Protein AF-A0AAN6EXA3-F1 (afdb_monomer_lite)

Foldseek 3Di:
DKKKFKDKDKAKFKFKDFDDPQLVVLCVQQQVQLCVVQVKAFAKAKDWADPQRDPPRHVVVCVDPCLQLLVDQFHQDDFFFGKMKMKGAQQDADQLRHRHHADDDDRITMMIMTMFMKMKIKMWIQDPVRDIDIDIDIDGDGGQGTPNNQDDDCPDPVSVVSVVNRVLSSVLSQQRHHTFMAHSVVSDIDGSGHNPPPDQPLSHHDDPPDDNVVSVVVVSVVSRVVSVVSTCCVVPNDDPPDDPPPDDDTDMDDDDDDPDPDDDVVVVCVVVVVVVVVVVVVVVVVVVVCVVVVFDADPDPLLVVLQVPDPVCVVQQPDPVSNNSTPDHDPSSVPDDDDDDDDDDDDDDDDDDDD

Radius of gyration: 44.68 Å; chains: 1; bounding box: 58×80×120 Å

Structure (mmCIF, N/CA/C/O backbone):
data_AF-A0AAN6EXA3-F1
#
_entry.id   AF-A0AAN6EXA3-F1
#
loop_
_atom_site.group_PDB
_atom_site.id
_atom_site.type_symbol
_atom_site.label_atom_id
_atom_site.label_alt_id
_atom_site.label_comp_id
_atom_site.label_asym_id
_atom_site.label_entity_id
_atom_site.label_seq_id
_atom_site.pdbx_PDB_ins_code
_atom_site.Cartn_x
_atom_site.Cartn_y
_atom_site.Cartn_z
_atom_site.occupancy
_atom_site.B_iso_or_equiv
_atom_site.auth_seq_id
_atom_site.auth_comp_id
_atom_site.auth_asym_id
_atom_site.auth_atom_id
_atom_site.pdbx_PDB_model_num
ATOM 1 N N . MET A 1 1 ? -19.705 -1.896 26.568 1.00 66.62 1 MET A N 1
ATOM 2 C CA . MET A 1 1 ? -20.356 -3.009 25.852 1.00 66.62 1 MET A CA 1
ATOM 3 C C . MET A 1 1 ? -19.337 -3.561 24.878 1.00 66.62 1 MET A C 1
ATOM 5 O O . MET A 1 1 ? -18.807 -2.750 24.136 1.00 66.62 1 MET A O 1
ATOM 9 N N . ASN A 1 2 ? -19.029 -4.860 24.923 1.00 82.00 2 ASN A N 1
ATOM 10 C CA . ASN A 1 2 ? -18.219 -5.480 23.872 1.00 82.00 2 ASN A CA 1
ATOM 11 C C . ASN A 1 2 ? -19.166 -6.149 22.875 1.00 82.00 2 ASN A C 1
ATOM 13 O O . ASN A 1 2 ? -20.234 -6.644 23.256 1.00 82.00 2 ASN A O 1
ATOM 17 N N . LEU A 1 3 ? -18.791 -6.113 21.609 1.00 83.81 3 LEU A N 1
ATOM 18 C CA . LEU A 1 3 ? -19.623 -6.521 20.495 1.00 83.81 3 LEU A CA 1
ATOM 19 C C . LEU A 1 3 ? -18.746 -7.261 19.489 1.00 83.81 3 LEU A C 1
ATOM 21 O O . LEU A 1 3 ? -17.728 -6.723 19.067 1.00 83.81 3 LEU A O 1
ATOM 25 N N . THR A 1 4 ? -19.133 -8.484 19.142 1.00 87.44 4 THR A N 1
ATOM 26 C CA . THR A 1 4 ? -18.443 -9.290 18.130 1.00 87.44 4 THR A CA 1
ATOM 27 C C . THR A 1 4 ? -19.423 -9.765 17.067 1.00 87.44 4 THR A C 1
ATOM 29 O O . THR A 1 4 ? -20.565 -10.110 17.387 1.00 87.44 4 THR A O 1
ATOM 32 N N . TYR A 1 5 ? -18.999 -9.744 15.805 1.00 87.31 5 TYR A N 1
ATOM 33 C CA . TYR A 1 5 ? -19.791 -10.220 14.670 1.00 87.31 5 TYR A CA 1
ATOM 34 C C . TYR A 1 5 ? -18.899 -10.591 13.485 1.00 87.31 5 TYR A C 1
ATOM 36 O O . TYR A 1 5 ? -17.793 -10.069 13.342 1.00 87.31 5 TYR A O 1
ATOM 44 N N . ASP A 1 6 ? -19.421 -11.470 12.637 1.00 89.56 6 ASP A N 1
ATOM 45 C CA . ASP A 1 6 ? -18.803 -11.882 11.380 1.00 89.56 6 ASP A CA 1
ATOM 46 C C . ASP A 1 6 ? -19.570 -11.271 10.205 1.00 89.56 6 ASP A C 1
ATOM 48 O O . ASP A 1 6 ? -20.797 -11.131 10.257 1.00 89.56 6 ASP A O 1
ATOM 52 N N . LEU A 1 7 ? -18.847 -10.890 9.155 1.00 87.94 7 LEU A N 1
ATOM 53 C CA . LEU A 1 7 ? -19.415 -10.281 7.962 1.00 87.94 7 LEU A CA 1
ATOM 54 C C . LEU A 1 7 ? -18.667 -10.731 6.708 1.00 87.94 7 LEU A C 1
ATOM 56 O O . LEU A 1 7 ? -17.460 -10.519 6.576 1.00 87.94 7 LEU A O 1
ATOM 60 N N . ASP A 1 8 ? -19.429 -11.272 5.761 1.00 90.19 8 ASP A N 1
ATOM 61 C CA . ASP A 1 8 ? -18.939 -11.606 4.431 1.00 90.19 8 ASP A CA 1
ATOM 62 C C . ASP A 1 8 ? -19.263 -10.478 3.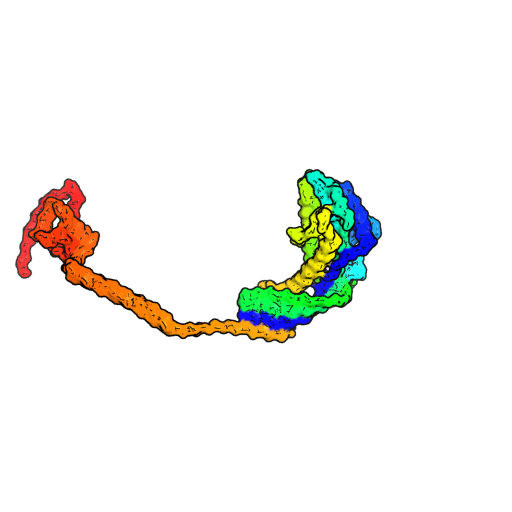449 1.00 90.19 8 ASP A C 1
ATOM 64 O O . ASP A 1 8 ? -20.409 -10.026 3.352 1.00 90.19 8 ASP A O 1
ATOM 68 N N . PHE A 1 9 ? -18.269 -10.020 2.689 1.00 87.75 9 PHE A N 1
ATOM 69 C CA . PHE A 1 9 ? -18.463 -8.967 1.690 1.00 87.75 9 PHE A CA 1
ATOM 70 C C . PHE A 1 9 ? -17.547 -9.139 0.477 1.00 87.75 9 PHE A C 1
ATOM 72 O O . PHE A 1 9 ? -16.571 -9.883 0.501 1.00 87.75 9 PHE A O 1
ATOM 79 N N . TYR A 1 10 ? -17.861 -8.436 -0.612 1.00 89.00 10 TYR A N 1
ATOM 80 C CA . TYR A 1 10 ? -17.002 -8.376 -1.796 1.00 89.00 10 TYR A CA 1
ATOM 81 C C . TYR A 1 10 ? -16.269 -7.045 -1.838 1.00 89.00 10 TYR A C 1
ATOM 83 O O . TYR A 1 10 ? -16.891 -5.991 -1.693 1.00 89.00 10 TYR A O 1
ATOM 91 N N . GLY A 1 11 ? -14.966 -7.089 -2.085 1.00 89.69 11 GLY A N 1
ATOM 92 C CA . GLY A 1 11 ? -14.120 -5.907 -2.112 1.00 89.69 11 GLY A CA 1
ATOM 93 C C . GLY A 1 11 ? -12.909 -6.074 -3.026 1.00 89.69 11 GLY A C 1
ATOM 94 O O . GLY A 1 11 ? -12.623 -7.178 -3.493 1.00 89.69 11 GLY A O 1
ATOM 95 N N . PRO A 1 12 ? -12.199 -4.978 -3.315 1.00 93.19 12 PRO A N 1
ATOM 96 C CA . PRO A 1 12 ? -10.932 -5.044 -4.025 1.00 93.19 12 PRO A CA 1
ATOM 97 C C . PRO A 1 12 ? -9.850 -5.702 -3.170 1.00 93.19 12 PRO A C 1
ATOM 99 O O . PRO A 1 12 ? -9.725 -5.405 -1.990 1.00 93.19 12 PRO A O 1
ATOM 102 N N . ALA A 1 13 ? -9.033 -6.541 -3.794 1.00 94.62 13 ALA A N 1
ATOM 103 C CA . ALA A 1 13 ? -7.810 -7.083 -3.220 1.00 94.62 13 ALA A CA 1
ATOM 104 C C . ALA A 1 13 ? -6.666 -6.899 -4.215 1.00 94.62 13 ALA A C 1
ATOM 106 O O . ALA A 1 13 ? -6.874 -6.893 -5.429 1.00 94.62 13 ALA A O 1
ATOM 107 N N . VAL A 1 14 ? -5.445 -6.779 -3.714 1.00 94.81 14 VAL A N 1
ATOM 108 C CA . VAL A 1 14 ? -4.247 -6.713 -4.552 1.00 94.81 14 VAL A CA 1
ATOM 109 C C . VAL A 1 14 ? -3.477 -8.005 -4.362 1.00 94.81 14 VAL A C 1
ATOM 111 O O . VAL A 1 14 ? -3.307 -8.437 -3.228 1.00 94.81 14 VAL A O 1
ATOM 114 N N . SER A 1 15 ? -3.006 -8.599 -5.459 1.00 95.19 15 SER A N 1
ATOM 115 C CA . SER A 1 15 ? -1.999 -9.659 -5.401 1.00 95.19 15 SER A CA 1
ATOM 116 C C . SER A 1 15 ? -0.683 -9.164 -5.980 1.00 95.19 15 SER A C 1
ATOM 118 O O . SER A 1 15 ? -0.660 -8.578 -7.064 1.00 95.19 15 SER A O 1
ATOM 120 N N . CYS A 1 16 ? 0.410 -9.405 -5.266 1.00 94.75 16 CYS A N 1
ATOM 121 C CA . CYS A 1 16 ? 1.748 -8.953 -5.603 1.00 94.75 16 CYS A CA 1
ATOM 122 C C . CYS A 1 16 ? 2.678 -10.148 -5.827 1.00 94.75 16 CYS A C 1
ATOM 124 O O . CYS A 1 16 ? 2.833 -11.015 -4.972 1.00 94.75 16 CYS A O 1
ATOM 126 N N . GLN A 1 17 ? 3.352 -10.178 -6.975 1.00 94.75 17 GLN A N 1
ATOM 127 C CA . GLN A 1 17 ? 4.259 -11.263 -7.355 1.00 94.75 17 GLN A CA 1
ATOM 128 C C . GLN A 1 17 ? 5.535 -10.717 -8.007 1.00 94.75 17 GLN A C 1
ATOM 130 O O . GLN A 1 17 ? 5.560 -9.563 -8.450 1.00 94.75 17 GLN A O 1
ATOM 135 N N . PRO A 1 18 ? 6.615 -11.518 -8.101 1.00 93.50 18 PRO A N 1
ATOM 136 C CA . PRO A 1 18 ? 7.756 -11.172 -8.936 1.00 93.50 18 PRO A CA 1
ATOM 137 C C . PRO A 1 18 ? 7.309 -10.860 -10.364 1.00 93.50 18 PRO A C 1
ATOM 139 O O . PRO A 1 18 ? 6.518 -11.587 -10.963 1.00 93.50 18 PRO A O 1
ATOM 142 N N . SER A 1 19 ? 7.817 -9.760 -10.903 1.00 94.44 19 SER A N 1
ATOM 143 C CA . SER A 1 19 ? 7.402 -9.275 -12.216 1.00 94.44 19 SER A CA 1
ATOM 144 C C . SER A 1 19 ? 7.849 -10.203 -13.336 1.00 94.44 19 SER A C 1
ATOM 146 O O . SER A 1 19 ? 8.832 -10.938 -13.209 1.00 94.44 19 SER A O 1
ATOM 148 N N . SER A 1 20 ? 7.167 -10.110 -14.479 1.00 94.19 20 SER A N 1
ATOM 149 C CA . SER A 1 20 ? 7.574 -10.839 -15.675 1.00 94.19 20 SER A CA 1
ATOM 150 C C . SER A 1 20 ? 9.013 -10.477 -16.071 1.00 94.19 20 SER A C 1
ATOM 152 O O . SER A 1 20 ? 9.454 -9.333 -15.925 1.00 94.19 20 SER A O 1
ATOM 154 N N . VAL A 1 21 ? 9.752 -11.449 -16.618 1.00 93.56 21 VAL A N 1
ATOM 155 C CA . VAL A 1 21 ? 11.133 -11.223 -17.084 1.00 93.56 21 VAL A CA 1
ATOM 156 C C . VAL A 1 21 ? 11.176 -10.087 -18.107 1.00 93.56 21 VAL A C 1
ATOM 158 O O . VAL A 1 21 ? 12.098 -9.277 -18.089 1.00 93.56 21 VAL A O 1
ATOM 161 N N . ARG A 1 22 ? 10.160 -9.998 -18.972 1.00 94.00 22 ARG A N 1
ATOM 162 C CA . ARG A 1 22 ? 10.051 -8.958 -19.995 1.00 94.00 22 ARG A CA 1
ATOM 163 C C . ARG A 1 22 ? 9.942 -7.567 -19.375 1.00 94.00 22 ARG A C 1
ATOM 165 O O . ARG A 1 22 ? 10.757 -6.709 -19.702 1.00 94.00 22 ARG A O 1
ATOM 172 N N . ASP A 1 23 ? 8.972 -7.356 -18.487 1.00 93.50 23 ASP A N 1
ATOM 173 C CA . ASP A 1 23 ? 8.734 -6.043 -17.875 1.00 93.50 23 ASP A CA 1
ATOM 174 C C . ASP A 1 23 ? 9.921 -5.622 -17.009 1.00 93.50 23 ASP A C 1
ATOM 176 O O . ASP A 1 23 ? 10.331 -4.463 -17.027 1.00 93.50 23 ASP A O 1
ATOM 180 N N . PHE A 1 24 ? 10.536 -6.584 -16.314 1.00 94.44 24 PHE A N 1
ATOM 181 C CA . PHE A 1 24 ? 11.729 -6.329 -15.520 1.00 94.44 24 PHE A CA 1
ATOM 182 C C . PHE A 1 24 ? 12.918 -5.868 -16.373 1.00 94.44 24 PHE A C 1
ATOM 184 O O . PHE A 1 24 ? 13.599 -4.918 -15.993 1.00 94.44 24 PHE A O 1
ATOM 191 N N . GLN A 1 25 ? 13.175 -6.494 -17.529 1.00 93.88 25 GLN A N 1
ATOM 192 C CA . GLN A 1 25 ? 14.266 -6.053 -18.410 1.00 93.88 25 GLN A CA 1
ATOM 193 C C . GLN A 1 25 ? 14.000 -4.668 -19.010 1.00 93.88 25 GLN A C 1
ATOM 195 O O . GLN A 1 25 ? 14.923 -3.857 -19.069 1.00 93.88 25 GLN A O 1
ATOM 200 N N . LEU A 1 26 ? 12.751 -4.378 -19.395 1.00 94.38 26 LEU A N 1
ATOM 201 C CA . LEU A 1 26 ? 12.353 -3.056 -19.889 1.00 94.38 26 LEU A CA 1
ATOM 202 C C . LEU A 1 26 ? 12.579 -1.972 -18.825 1.00 94.38 26 LEU A C 1
ATOM 204 O O . LEU A 1 26 ? 13.257 -0.981 -19.095 1.00 94.38 26 LEU A O 1
ATOM 208 N N . ALA A 1 27 ? 12.088 -2.193 -17.600 1.00 94.12 27 ALA A N 1
ATOM 209 C CA . ALA A 1 27 ? 12.310 -1.282 -16.478 1.00 94.12 27 ALA A CA 1
ATOM 210 C C . ALA A 1 27 ? 13.803 -1.091 -16.197 1.00 94.12 27 ALA A C 1
ATOM 212 O O . ALA A 1 27 ? 14.274 0.034 -16.075 1.00 94.12 27 ALA A O 1
ATOM 213 N N . LYS A 1 28 ? 14.564 -2.188 -16.131 1.00 92.31 28 LYS A N 1
ATOM 214 C CA . LYS A 1 28 ? 15.996 -2.159 -15.824 1.00 92.31 28 LYS A CA 1
ATOM 215 C C . LYS A 1 28 ? 16.791 -1.345 -16.847 1.00 92.31 28 LYS A C 1
ATOM 217 O O . LYS A 1 28 ? 17.675 -0.587 -16.450 1.00 92.31 28 LYS A O 1
ATOM 222 N N . GLN A 1 29 ? 16.494 -1.495 -18.139 1.00 93.25 29 GLN A N 1
ATOM 223 C CA . GLN A 1 29 ? 17.147 -0.720 -19.193 1.00 93.25 29 GLN A CA 1
ATOM 224 C C . GLN A 1 29 ? 16.809 0.771 -19.073 1.00 93.25 29 GLN A C 1
ATOM 226 O O . GLN A 1 29 ? 17.713 1.601 -18.993 1.00 93.25 29 GLN A O 1
ATOM 231 N N . ALA A 1 30 ? 15.522 1.108 -19.004 1.00 93.94 30 ALA A N 1
ATOM 232 C CA . ALA A 1 30 ? 15.077 2.495 -18.947 1.00 93.94 30 ALA A CA 1
ATOM 233 C C . ALA A 1 30 ? 15.523 3.207 -17.655 1.00 93.94 30 ALA A C 1
ATOM 235 O O . ALA A 1 30 ? 15.950 4.357 -17.703 1.00 93.94 30 ALA A O 1
ATOM 236 N N . ILE A 1 31 ? 15.533 2.523 -16.506 1.00 91.25 31 ILE A N 1
ATOM 237 C CA . ILE A 1 31 ? 16.078 3.071 -15.254 1.00 91.25 31 ILE A CA 1
ATOM 238 C C . ILE A 1 31 ? 17.585 3.327 -15.374 1.00 91.25 31 ILE A C 1
ATOM 240 O O . ILE A 1 31 ? 18.061 4.357 -14.904 1.00 91.25 31 ILE A O 1
ATOM 244 N N . ALA A 1 32 ? 18.349 2.446 -16.027 1.00 89.44 32 ALA A N 1
ATOM 245 C CA . ALA A 1 32 ? 19.780 2.675 -16.233 1.00 89.44 32 ALA A CA 1
ATOM 246 C C . ALA A 1 32 ? 20.056 3.906 -17.117 1.00 89.44 32 ALA A C 1
ATOM 248 O O . ALA A 1 32 ? 20.999 4.652 -16.850 1.00 89.44 32 ALA A O 1
ATOM 249 N N . GLU A 1 33 ? 19.231 4.143 -18.140 1.00 92.19 33 GLU A N 1
ATOM 250 C CA . GLU A 1 33 ? 19.283 5.367 -18.948 1.00 92.19 33 GLU A CA 1
ATOM 251 C C . GLU A 1 33 ? 18.928 6.605 -18.109 1.00 92.19 33 GLU A C 1
ATOM 253 O O . GLU A 1 33 ? 19.648 7.600 -18.147 1.00 92.19 33 GLU A O 1
ATOM 258 N N . PHE A 1 34 ? 17.871 6.525 -17.297 1.00 89.81 34 PHE A N 1
ATOM 259 C CA . PHE A 1 34 ? 17.456 7.587 -16.376 1.00 89.81 34 PHE A CA 1
ATOM 260 C C . PHE A 1 34 ? 18.554 7.976 -15.372 1.00 89.81 34 PHE A C 1
ATOM 262 O O . PHE A 1 34 ? 18.849 9.161 -15.202 1.00 89.81 34 PHE A O 1
ATOM 269 N N . GLU A 1 35 ? 19.209 6.993 -14.749 1.00 86.75 35 GLU A N 1
ATOM 270 C CA . GLU A 1 35 ? 20.338 7.217 -13.836 1.00 86.75 35 GLU A CA 1
ATOM 271 C C . GLU A 1 35 ? 21.527 7.911 -14.518 1.00 86.75 35 GLU A C 1
ATOM 273 O O . GLU A 1 35 ? 22.252 8.674 -13.877 1.00 86.75 35 GLU A O 1
ATOM 278 N N . ASN A 1 36 ? 21.745 7.646 -15.810 1.00 87.31 36 ASN A N 1
ATOM 279 C CA . ASN A 1 36 ? 22.811 8.277 -16.587 1.00 87.31 36 ASN A CA 1
ATOM 280 C C . ASN A 1 36 ? 22.471 9.730 -16.959 1.00 87.31 36 ASN A C 1
ATOM 282 O O . ASN A 1 36 ? 23.349 10.585 -16.959 1.00 87.31 36 ASN A O 1
ATOM 286 N N . MET A 1 37 ? 21.198 10.023 -17.245 1.00 88.06 37 MET A N 1
ATOM 287 C CA . MET A 1 37 ? 20.744 11.378 -17.584 1.00 88.06 37 MET A CA 1
ATOM 288 C C . MET A 1 37 ? 20.701 12.321 -16.377 1.00 88.06 37 MET A C 1
ATOM 290 O O . MET A 1 37 ? 21.001 13.502 -16.516 1.00 88.06 37 MET A O 1
ATOM 294 N N . THR A 1 38 ? 20.316 11.814 -15.203 1.00 82.62 38 THR A N 1
ATOM 295 C CA . THR A 1 38 ? 20.069 12.641 -14.005 1.00 82.62 38 THR A CA 1
ATOM 296 C C . THR A 1 38 ? 21.245 12.719 -13.033 1.00 82.62 38 THR A C 1
ATOM 298 O O . THR A 1 38 ? 21.137 13.389 -12.007 1.00 82.62 38 THR A O 1
ATOM 301 N N . ASP A 1 39 ? 22.350 12.022 -13.325 1.00 77.44 39 ASP A N 1
ATOM 302 C CA . ASP A 1 39 ? 23.475 11.815 -12.398 1.00 77.44 39 ASP A CA 1
ATOM 303 C C . ASP A 1 39 ? 23.008 11.387 -10.986 1.00 77.44 39 ASP A C 1
ATOM 305 O O . ASP A 1 39 ? 23.522 11.801 -9.943 1.00 77.44 39 ASP A O 1
ATOM 309 N N . GLY A 1 40 ? 21.959 10.560 -10.968 1.00 79.12 40 GLY A N 1
ATOM 310 C CA . GLY A 1 40 ? 21.325 10.017 -9.775 1.00 79.12 40 GLY A CA 1
ATOM 311 C C . GLY A 1 40 ? 21.367 8.493 -9.756 1.00 79.12 40 GLY A C 1
ATOM 312 O O . GLY A 1 40 ? 21.685 7.832 -10.750 1.00 79.12 40 GLY A O 1
ATOM 313 N N . ARG A 1 41 ? 21.061 7.907 -8.601 1.00 81.69 41 ARG A N 1
ATOM 314 C CA . ARG A 1 41 ? 20.915 6.454 -8.429 1.00 81.69 41 ARG A CA 1
ATOM 315 C C . ARG A 1 41 ? 19.529 6.134 -7.918 1.00 81.69 41 ARG A C 1
ATOM 317 O O . ARG A 1 41 ? 19.085 6.761 -6.967 1.00 81.69 41 ARG A O 1
ATOM 324 N N . VAL A 1 42 ? 18.852 5.171 -8.527 1.00 83.44 42 VAL A N 1
ATOM 325 C CA . VAL A 1 42 ? 17.527 4.713 -8.111 1.00 83.44 42 VAL A CA 1
ATOM 326 C C . VAL A 1 42 ? 17.702 3.570 -7.127 1.00 83.44 42 VAL A C 1
ATOM 328 O O . VAL A 1 42 ? 18.311 2.560 -7.463 1.00 83.44 42 VAL A O 1
ATOM 331 N N . PHE A 1 43 ? 17.143 3.724 -5.930 1.00 82.19 43 PHE A N 1
ATOM 332 C CA . PHE A 1 43 ? 17.026 2.668 -4.920 1.00 82.19 43 PHE A CA 1
ATOM 333 C C . PHE A 1 43 ? 15.677 1.972 -4.979 1.00 82.19 43 PHE A C 1
ATOM 335 O O . PHE A 1 43 ? 15.568 0.752 -4.883 1.00 82.19 43 PHE A O 1
ATOM 342 N N . TYR A 1 44 ? 14.652 2.791 -5.143 1.00 85.75 44 TYR A N 1
ATOM 343 C CA . TYR A 1 44 ? 13.266 2.392 -5.173 1.00 85.75 44 TYR A CA 1
ATOM 344 C C . TYR A 1 44 ? 12.577 3.206 -6.250 1.00 85.75 44 TYR A C 1
ATOM 346 O O . TYR A 1 44 ? 12.823 4.409 -6.362 1.00 85.75 44 TYR A O 1
ATOM 354 N N . TYR A 1 45 ? 11.702 2.569 -7.012 1.00 88.06 45 TYR A N 1
ATOM 355 C CA . TYR A 1 45 ? 10.789 3.283 -7.887 1.00 88.06 45 TYR A CA 1
ATOM 356 C C . TYR A 1 45 ? 9.472 2.522 -7.945 1.00 88.06 45 TYR A C 1
ATOM 358 O O . TYR A 1 45 ? 9.426 1.414 -8.473 1.00 88.06 45 TYR A O 1
ATOM 366 N N . GLY A 1 46 ? 8.410 3.104 -7.397 1.00 89.75 46 GLY A N 1
ATOM 367 C CA . GLY A 1 46 ? 7.043 2.635 -7.601 1.00 89.75 46 GLY A CA 1
ATOM 368 C C . GLY A 1 46 ? 6.362 3.444 -8.702 1.00 89.75 46 GLY A C 1
ATOM 369 O O . GLY A 1 46 ? 6.486 4.667 -8.706 1.00 89.75 46 GLY A O 1
ATOM 370 N N . TRP A 1 47 ? 5.653 2.802 -9.630 1.00 90.56 47 TRP A N 1
ATOM 371 C CA . TRP A 1 47 ? 4.854 3.490 -10.652 1.00 90.56 47 TRP A CA 1
ATOM 372 C C . TRP A 1 47 ? 3.673 2.644 -11.121 1.00 90.56 47 TRP A C 1
ATOM 374 O O . TRP A 1 47 ? 3.672 1.420 -11.025 1.00 90.56 47 TRP A O 1
ATOM 384 N N . VAL A 1 48 ? 2.672 3.311 -11.681 1.00 90.88 48 VAL A N 1
ATOM 385 C CA . VAL A 1 48 ? 1.586 2.683 -12.442 1.00 90.88 48 VAL A CA 1
ATOM 386 C C . VAL A 1 48 ? 1.881 2.758 -13.943 1.00 90.88 48 VAL A C 1
ATOM 388 O O . VAL A 1 48 ? 2.550 3.699 -14.376 1.00 90.88 48 VAL A O 1
ATOM 391 N N . PRO A 1 49 ? 1.391 1.821 -14.770 1.00 90.38 49 PRO A N 1
ATOM 392 C CA . PRO A 1 49 ? 1.487 1.932 -16.223 1.00 90.38 49 PRO A CA 1
ATOM 393 C C . PRO A 1 49 ? 0.857 3.240 -16.727 1.00 90.38 49 PRO A C 1
ATOM 395 O O . PRO A 1 49 ? -0.306 3.529 -16.452 1.00 90.38 49 PRO A O 1
ATOM 398 N N . GLN A 1 50 ? 1.640 4.024 -17.468 1.00 88.06 50 GLN A N 1
ATOM 399 C CA . GLN A 1 50 ? 1.247 5.300 -18.079 1.00 88.06 50 GLN A CA 1
ATOM 400 C C . GLN A 1 50 ? 1.575 5.288 -19.579 1.00 88.06 50 GLN A C 1
ATOM 402 O O . GLN A 1 50 ? 2.362 4.440 -20.016 1.00 88.06 50 GLN A O 1
ATOM 407 N N . PRO A 1 51 ? 1.049 6.234 -20.379 1.00 86.38 51 PRO A N 1
ATOM 408 C CA . PRO A 1 51 ? 1.491 6.409 -21.759 1.00 86.38 51 PRO A CA 1
ATOM 409 C C . PRO A 1 51 ? 3.024 6.500 -21.857 1.00 86.38 51 PRO A C 1
ATOM 411 O O . PRO A 1 51 ? 3.662 7.264 -21.137 1.00 86.38 51 PRO A O 1
ATOM 414 N N . GLY A 1 52 ? 3.623 5.688 -22.731 1.00 86.88 52 GLY A N 1
ATOM 415 C CA . GLY A 1 52 ? 5.082 5.541 -22.852 1.00 86.88 52 GLY A CA 1
ATOM 416 C C . GLY A 1 52 ? 5.673 4.345 -22.093 1.00 86.88 52 GLY A C 1
ATOM 417 O O . GLY A 1 52 ? 6.809 3.959 -22.362 1.00 86.88 52 GLY A O 1
ATOM 418 N N . TRP A 1 53 ? 4.902 3.702 -21.209 1.00 90.44 53 TRP A N 1
ATOM 419 C CA . TRP A 1 53 ? 5.253 2.404 -20.634 1.00 90.44 53 TRP A CA 1
ATOM 420 C C . TRP A 1 53 ? 5.010 1.269 -21.644 1.00 90.44 53 TRP A C 1
ATOM 422 O O . TRP A 1 53 ? 3.922 1.156 -22.212 1.00 90.44 53 TRP A O 1
ATOM 432 N N . GLY A 1 54 ? 6.005 0.397 -21.848 1.00 88.88 54 GLY A N 1
ATOM 433 C CA . GLY A 1 54 ? 5.910 -0.763 -22.741 1.00 88.88 54 GLY A CA 1
ATOM 434 C C . GLY A 1 54 ? 7.153 -0.968 -23.619 1.00 88.88 54 GLY A C 1
ATOM 435 O O . GLY A 1 54 ? 8.249 -0.534 -23.261 1.00 88.88 54 GLY A O 1
ATOM 436 N N . PRO A 1 55 ? 7.023 -1.658 -24.770 1.00 89.94 55 PRO A N 1
ATOM 437 C CA . PRO A 1 55 ? 8.130 -1.850 -25.705 1.00 89.94 55 PRO A CA 1
ATOM 438 C C . PRO A 1 55 ? 8.659 -0.502 -26.213 1.00 89.94 55 PRO A C 1
ATOM 440 O O . PRO A 1 55 ? 7.916 0.256 -26.827 1.00 89.94 55 PRO A O 1
ATOM 443 N N . GLY A 1 56 ? 9.940 -0.218 -25.967 1.00 88.31 56 GLY A N 1
ATOM 444 C CA . GLY A 1 56 ? 10.561 1.063 -26.323 1.00 88.31 56 GLY A CA 1
ATOM 445 C C . GLY A 1 56 ? 10.545 2.120 -25.215 1.00 88.31 56 GLY A C 1
ATOM 446 O O . GLY A 1 56 ? 10.944 3.252 -25.478 1.00 88.31 56 GLY A O 1
ATOM 447 N N . VAL A 1 57 ? 10.125 1.766 -23.992 1.00 92.56 57 VAL A N 1
ATOM 448 C CA . VAL A 1 57 ? 10.325 2.622 -22.812 1.00 92.56 57 VAL A CA 1
ATOM 449 C C . VAL A 1 57 ? 11.809 2.978 -22.667 1.00 92.56 57 VAL A C 1
ATOM 451 O O . VAL A 1 57 ? 12.682 2.127 -22.839 1.00 92.56 57 VAL A O 1
ATOM 454 N N . ASN A 1 58 ? 12.088 4.244 -22.367 1.00 93.25 58 ASN A N 1
ATOM 455 C CA . ASN A 1 58 ? 13.433 4.795 -22.223 1.00 93.25 58 ASN A CA 1
ATOM 456 C C . ASN A 1 58 ? 13.541 5.588 -20.911 1.00 93.25 58 ASN A C 1
ATOM 458 O O . ASN A 1 58 ? 12.553 5.758 -20.191 1.00 93.25 58 ASN A O 1
ATOM 462 N N . GLY A 1 59 ? 14.725 6.116 -20.606 1.00 89.19 59 GLY A N 1
ATOM 463 C CA . GLY A 1 59 ? 14.928 6.866 -19.364 1.00 89.19 59 GLY A CA 1
ATOM 464 C C . GLY A 1 59 ? 14.045 8.110 -19.185 1.00 89.19 59 GLY A C 1
ATOM 465 O O . GLY A 1 59 ? 13.788 8.502 -18.048 1.00 89.19 59 GLY A O 1
ATOM 466 N N . SER A 1 60 ? 13.544 8.723 -20.266 1.00 90.25 60 SER A N 1
ATOM 467 C CA . SER A 1 60 ? 12.721 9.942 -20.168 1.00 90.25 60 SER A CA 1
ATOM 468 C C . SER A 1 60 ? 11.350 9.683 -19.539 1.00 90.25 60 SER A C 1
ATOM 470 O O . SER A 1 60 ? 10.781 10.581 -18.924 1.00 90.25 60 SER A O 1
ATOM 472 N N . PHE A 1 61 ? 10.861 8.436 -19.603 1.00 90.62 61 PHE A N 1
ATOM 473 C CA . PHE A 1 61 ? 9.671 8.005 -18.872 1.00 90.62 61 PHE A CA 1
ATOM 474 C C . PHE A 1 61 ? 9.822 8.314 -17.376 1.00 90.62 61 PHE A C 1
ATOM 476 O O . PHE A 1 61 ? 9.018 9.046 -16.805 1.00 90.62 61 PHE A O 1
ATOM 483 N N . PHE A 1 62 ? 10.914 7.854 -16.760 1.00 87.88 62 PHE A N 1
ATOM 484 C CA . PHE A 1 62 ? 11.177 8.024 -15.327 1.00 87.88 62 PHE A CA 1
ATOM 485 C C . PHE A 1 62 ? 11.613 9.440 -14.925 1.00 87.88 62 PHE A C 1
ATOM 487 O O . PHE A 1 62 ? 11.585 9.763 -13.734 1.00 87.88 62 PHE A O 1
ATOM 494 N N . ASP A 1 63 ? 11.996 10.274 -15.895 1.00 83.94 63 ASP A N 1
ATOM 495 C CA . ASP A 1 63 ? 12.315 11.689 -15.679 1.00 83.94 63 ASP A CA 1
ATOM 496 C C . ASP A 1 63 ? 11.072 12.593 -15.660 1.00 83.94 63 ASP A C 1
ATOM 498 O O . ASP A 1 63 ? 11.123 13.716 -15.153 1.00 83.94 63 ASP A O 1
ATOM 502 N N . SER A 1 64 ? 9.928 12.102 -16.150 1.00 78.06 64 SER A N 1
ATOM 503 C CA . SER A 1 64 ? 8.682 12.869 -16.131 1.00 78.06 64 SER A CA 1
ATOM 504 C C . SER A 1 64 ? 8.330 13.336 -14.714 1.00 78.06 64 SER A C 1
ATOM 506 O O . SER A 1 64 ? 8.354 12.576 -13.742 1.00 78.06 64 SER A O 1
ATOM 508 N N . THR A 1 65 ? 8.000 14.623 -14.585 1.00 63.91 65 THR A N 1
ATOM 509 C CA . THR A 1 65 ? 7.712 15.237 -13.280 1.00 63.91 65 THR A CA 1
ATOM 510 C C . THR A 1 65 ? 6.519 14.567 -12.598 1.00 63.91 65 THR A C 1
ATOM 512 O O . THR A 1 65 ? 6.548 14.369 -11.388 1.00 63.91 65 THR A O 1
ATOM 515 N N . ASP A 1 66 ? 5.522 14.121 -13.362 1.00 66.44 66 ASP A N 1
ATOM 516 C CA . ASP A 1 66 ? 4.348 13.451 -12.806 1.00 66.44 66 ASP A CA 1
ATOM 517 C C . ASP A 1 66 ? 4.658 12.088 -12.184 1.00 66.44 66 ASP A C 1
ATOM 519 O O . ASP A 1 66 ? 4.111 11.765 -11.130 1.00 66.44 66 ASP A O 1
ATOM 523 N N . LEU A 1 67 ? 5.567 11.304 -12.776 1.00 68.25 67 LEU A N 1
ATOM 524 C CA . LEU A 1 67 ? 6.022 10.048 -12.172 1.00 68.25 67 LEU A CA 1
ATOM 525 C C . LEU A 1 67 ? 6.996 10.299 -11.017 1.00 68.25 67 LEU A C 1
ATOM 527 O O . LEU A 1 67 ? 6.922 9.616 -9.996 1.00 68.25 67 LEU A O 1
ATOM 531 N N . ARG A 1 68 ? 7.851 11.327 -11.118 1.00 67.00 68 ARG A N 1
ATOM 532 C CA . ARG A 1 68 ? 8.774 11.709 -10.035 1.00 67.00 68 ARG A CA 1
ATOM 533 C C . ARG A 1 68 ? 8.077 12.274 -8.797 1.00 67.00 68 ARG A C 1
ATOM 535 O O . ARG A 1 68 ? 8.645 12.161 -7.713 1.00 67.00 68 ARG A O 1
ATOM 542 N N . ILE A 1 69 ? 6.906 12.893 -8.951 1.00 62.25 69 ILE A N 1
ATOM 543 C CA . ILE A 1 69 ? 6.068 13.413 -7.852 1.00 62.25 69 ILE A CA 1
ATOM 544 C C . ILE A 1 69 ? 4.973 12.396 -7.460 1.00 62.2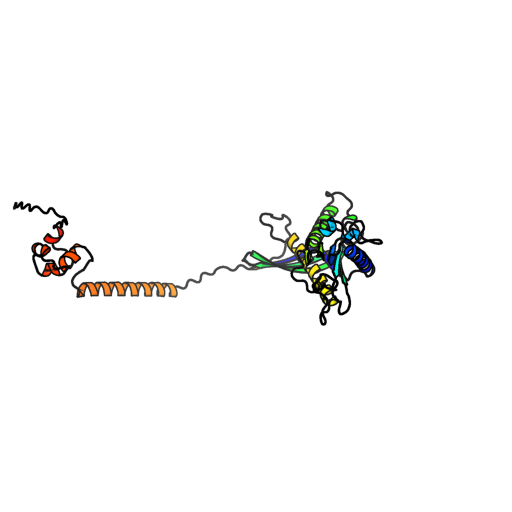5 69 ILE A C 1
ATOM 546 O O . ILE A 1 69 ? 4.265 12.583 -6.474 1.00 62.25 69 ILE A O 1
ATOM 550 N N . GLY A 1 70 ? 4.839 11.284 -8.194 1.00 63.56 70 GLY A N 1
ATOM 551 C CA . GLY A 1 70 ? 3.805 10.282 -7.934 1.00 63.56 70 GLY A CA 1
ATOM 552 C C . GLY A 1 70 ? 2.386 10.839 -8.091 1.00 63.56 70 GLY A C 1
ATOM 553 O O . GLY A 1 70 ? 1.488 10.434 -7.352 1.00 63.56 70 GLY A O 1
ATOM 554 N N . ASN A 1 71 ? 2.191 11.789 -9.015 1.00 71.19 71 ASN A N 1
ATOM 555 C CA . ASN A 1 71 ? 0.886 12.382 -9.326 1.00 71.19 71 ASN A CA 1
ATOM 556 C C . ASN A 1 71 ? -0.039 11.361 -10.000 1.00 71.19 71 ASN A C 1
ATOM 558 O O . ASN A 1 71 ? -1.233 11.331 -9.716 1.00 71.19 71 ASN A O 1
ATOM 562 N N . PHE A 1 72 ? 0.508 10.497 -10.863 1.00 79.19 72 PHE A N 1
ATOM 563 C CA . PHE A 1 72 ? -0.253 9.412 -11.477 1.00 79.19 72 PHE A CA 1
ATOM 564 C C . PHE A 1 72 ? -0.189 8.149 -10.622 1.00 79.19 72 PHE A C 1
ATOM 566 O O . PHE A 1 72 ? 0.887 7.617 -10.351 1.00 79.19 72 PHE A O 1
ATOM 573 N N . ARG A 1 73 ? -1.363 7.671 -10.206 1.00 85.19 73 ARG A N 1
ATOM 574 C CA . ARG A 1 73 ? -1.537 6.519 -9.299 1.00 85.19 73 ARG A CA 1
ATOM 575 C C . ARG A 1 73 ? -2.592 5.530 -9.783 1.00 85.19 73 ARG A C 1
ATOM 577 O O . ARG A 1 73 ? -2.873 4.544 -9.111 1.00 85.19 73 ARG A O 1
ATOM 584 N N . ILE A 1 74 ? -3.149 5.800 -10.957 1.00 86.06 74 ILE A N 1
ATOM 585 C CA . ILE A 1 74 ? -4.139 4.974 -11.633 1.00 86.06 74 ILE A CA 1
ATOM 586 C C . ILE A 1 74 ? -3.502 4.434 -12.909 1.00 86.06 74 ILE A C 1
ATOM 588 O O . ILE A 1 74 ? -2.821 5.161 -13.632 1.00 86.06 74 ILE A O 1
ATOM 592 N N . ASP A 1 75 ? -3.728 3.156 -13.183 1.00 88.94 75 ASP A N 1
ATOM 593 C CA . ASP A 1 75 ? -3.312 2.513 -14.423 1.00 88.94 75 ASP A CA 1
ATOM 594 C C . ASP A 1 75 ? -4.219 2.944 -15.588 1.00 88.94 75 ASP A C 1
ATOM 596 O O . ASP A 1 75 ? -5.402 2.591 -15.638 1.00 88.94 75 ASP A O 1
ATOM 600 N N . PHE A 1 76 ? -3.646 3.702 -16.526 1.00 81.94 76 PHE A N 1
ATOM 601 C CA . PHE A 1 76 ? -4.326 4.188 -17.733 1.00 81.94 76 PHE A CA 1
ATOM 602 C C . PHE A 1 76 ? -3.935 3.415 -18.999 1.00 81.94 76 PHE A C 1
ATOM 604 O O . PHE A 1 76 ? -4.348 3.799 -20.093 1.00 81.94 76 PHE A O 1
ATOM 611 N N . GLN A 1 77 ? -3.132 2.354 -18.888 1.00 86.19 77 GLN A N 1
ATOM 612 C CA . GLN A 1 77 ? -2.512 1.712 -20.050 1.00 86.19 77 GLN A CA 1
ATOM 613 C C . GLN A 1 77 ? -2.883 0.233 -20.178 1.00 86.19 77 GLN A C 1
ATOM 615 O O . GLN A 1 77 ? -3.130 -0.235 -21.294 1.00 86.19 77 GLN A O 1
ATOM 620 N N . SER A 1 78 ? -2.903 -0.514 -19.072 1.00 87.75 78 SER A N 1
ATOM 621 C CA . SER A 1 78 ? -3.185 -1.952 -19.105 1.00 87.75 78 SER A CA 1
ATOM 622 C C . SER A 1 78 ? -4.587 -2.209 -19.652 1.00 87.75 78 SER A C 1
ATOM 624 O O . SER A 1 78 ? -5.490 -1.407 -19.460 1.00 87.75 78 SER A O 1
ATOM 626 N N . GLN A 1 79 ? -4.777 -3.311 -20.373 1.00 85.06 79 GLN A N 1
ATOM 627 C CA . GLN A 1 79 ? -6.094 -3.724 -20.895 1.00 85.06 79 GLN A CA 1
ATOM 628 C C . GLN A 1 79 ? -6.713 -4.854 -20.060 1.00 85.06 79 GLN A C 1
ATOM 630 O O . GLN A 1 79 ? -7.823 -5.303 -20.325 1.00 85.06 79 GLN A O 1
ATOM 635 N N . ASP A 1 80 ? -5.963 -5.337 -19.074 1.00 87.75 80 ASP A N 1
ATOM 636 C CA . ASP A 1 80 ? -6.349 -6.383 -18.144 1.00 87.75 80 ASP A CA 1
ATOM 637 C C . ASP A 1 80 ? -6.436 -5.797 -16.726 1.00 87.75 80 ASP A C 1
ATOM 639 O O . ASP A 1 80 ? -7.050 -4.746 -16.529 1.00 87.75 80 ASP A O 1
ATOM 643 N N . ALA A 1 81 ? -5.857 -6.469 -15.730 1.00 89.81 81 ALA A N 1
ATOM 644 C CA . ALA A 1 81 ? -5.823 -5.985 -14.360 1.00 89.81 81 ALA A CA 1
ATOM 645 C C . ALA A 1 81 ? -5.140 -4.611 -14.260 1.00 89.81 81 ALA A C 1
ATOM 647 O O . ALA A 1 81 ? -4.084 -4.407 -14.858 1.00 89.81 81 ALA A O 1
ATOM 648 N N . ALA A 1 82 ? -5.679 -3.709 -13.437 1.00 91.75 82 ALA A N 1
ATOM 649 C CA . ALA A 1 82 ? -4.941 -2.515 -13.023 1.00 91.75 82 ALA A CA 1
ATOM 650 C C . ALA A 1 82 ? -3.674 -2.918 -12.255 1.00 91.75 82 ALA A C 1
ATOM 652 O O . ALA A 1 82 ? -3.746 -3.762 -11.356 1.00 91.75 82 ALA A O 1
ATOM 653 N N . ARG A 1 83 ? -2.523 -2.330 -12.599 1.00 92.62 83 ARG A N 1
ATOM 654 C CA . ARG A 1 83 ? -1.217 -2.722 -12.050 1.00 92.62 83 ARG A CA 1
ATOM 655 C C . ARG A 1 83 ? -0.470 -1.573 -11.395 1.00 92.62 83 ARG A C 1
ATOM 657 O O . ARG A 1 83 ? -0.553 -0.429 -11.825 1.00 92.62 83 ARG A O 1
ATOM 664 N N . VAL A 1 84 ? 0.355 -1.924 -10.415 1.00 92.31 84 VAL A N 1
ATOM 665 C CA . VAL A 1 84 ? 1.457 -1.105 -9.901 1.00 92.31 84 VAL A CA 1
ATOM 666 C C . VAL A 1 84 ? 2.736 -1.930 -9.982 1.00 92.31 84 VAL A C 1
ATOM 668 O O . VAL A 1 84 ? 2.760 -3.106 -9.614 1.00 92.31 84 VAL A O 1
ATOM 671 N N . PHE A 1 85 ? 3.806 -1.308 -10.452 1.00 92.94 85 PHE A N 1
ATOM 672 C CA . PHE A 1 85 ? 5.144 -1.869 -10.458 1.00 92.94 85 PHE A CA 1
ATOM 673 C C . PHE A 1 85 ? 5.985 -1.236 -9.362 1.00 92.94 85 PHE A C 1
ATOM 675 O O . PHE A 1 85 ? 5.895 -0.037 -9.105 1.00 92.94 85 PHE A O 1
ATOM 682 N N . VAL A 1 86 ? 6.836 -2.048 -8.746 1.00 90.94 86 VAL A N 1
ATOM 683 C CA . VAL A 1 86 ? 7.812 -1.603 -7.756 1.00 90.94 86 VAL A CA 1
ATOM 684 C C . VAL A 1 86 ? 9.169 -2.171 -8.127 1.00 90.94 86 VAL A C 1
ATOM 686 O O . VAL A 1 86 ? 9.381 -3.379 -8.049 1.00 90.94 86 VAL A O 1
ATOM 689 N N . TYR A 1 87 ? 10.095 -1.304 -8.517 1.00 90.12 87 TYR A N 1
ATOM 690 C CA . TYR A 1 87 ? 11.485 -1.645 -8.787 1.00 90.12 87 TYR A CA 1
ATOM 691 C C . TYR A 1 87 ? 12.347 -1.395 -7.552 1.00 90.12 87 TYR A C 1
ATOM 693 O O . TYR A 1 87 ? 12.309 -0.321 -6.951 1.00 90.12 87 TYR A O 1
ATOM 701 N N . LEU A 1 88 ? 13.147 -2.396 -7.198 1.00 86.94 88 LEU A N 1
ATOM 702 C CA . LEU A 1 88 ? 14.051 -2.405 -6.057 1.00 86.94 88 LEU A CA 1
ATOM 703 C C . LEU A 1 88 ? 15.472 -2.597 -6.568 1.00 86.94 88 LEU A C 1
ATOM 705 O O . LEU A 1 88 ? 15.804 -3.644 -7.128 1.00 86.94 88 LEU A O 1
ATOM 709 N N . ASN A 1 89 ? 16.322 -1.601 -6.356 1.00 83.19 89 ASN A N 1
ATOM 710 C CA . ASN A 1 89 ? 17.739 -1.707 -6.655 1.00 83.19 89 ASN A CA 1
ATOM 711 C C . ASN A 1 89 ? 18.511 -2.051 -5.381 1.00 83.19 89 ASN A C 1
ATOM 713 O O . ASN A 1 89 ? 18.593 -1.252 -4.449 1.00 83.19 89 ASN A O 1
ATOM 717 N N . THR A 1 90 ? 19.103 -3.241 -5.343 1.00 75.19 90 THR A N 1
ATOM 718 C CA . THR A 1 90 ? 19.757 -3.772 -4.141 1.00 75.19 90 THR A CA 1
ATOM 719 C C . THR A 1 90 ? 21.272 -3.572 -4.161 1.00 75.19 90 THR A C 1
ATOM 721 O O . THR A 1 90 ? 21.970 -4.096 -3.291 1.00 75.19 90 THR A O 1
ATOM 724 N N . THR A 1 91 ? 21.824 -2.852 -5.147 1.00 72.56 91 THR A N 1
ATOM 725 C CA . THR A 1 91 ? 23.279 -2.644 -5.247 1.00 72.56 91 THR A CA 1
ATOM 726 C C . THR A 1 91 ? 23.846 -1.744 -4.157 1.00 72.56 91 THR A C 1
ATOM 728 O O . THR A 1 91 ? 25.029 -1.861 -3.859 1.00 72.56 91 THR A O 1
ATOM 731 N N . GLY A 1 92 ? 23.040 -0.879 -3.532 1.00 67.56 92 GLY A N 1
ATOM 732 C CA . GLY A 1 92 ? 23.564 0.116 -2.594 1.00 67.56 92 GLY A CA 1
ATOM 733 C C . GLY A 1 92 ? 24.216 1.324 -3.271 1.00 67.56 92 GLY A C 1
ATOM 734 O O . GLY A 1 92 ? 24.429 1.331 -4.488 1.00 67.56 92 GLY A O 1
ATOM 735 N N . VAL A 1 93 ? 24.595 2.317 -2.459 1.00 66.56 93 VAL A N 1
ATOM 736 C CA . VAL A 1 93 ? 25.540 3.381 -2.842 1.00 66.56 93 VAL A CA 1
ATOM 737 C C . VAL A 1 93 ? 26.707 3.426 -1.863 1.00 66.56 93 VAL A C 1
ATOM 739 O O . VAL A 1 93 ? 26.550 3.086 -0.689 1.00 66.56 93 VAL A O 1
ATOM 742 N N . ASP A 1 94 ? 27.886 3.796 -2.353 1.00 67.94 94 ASP A N 1
ATOM 743 C CA . ASP A 1 94 ? 29.061 4.028 -1.516 1.00 67.94 94 ASP A CA 1
ATOM 744 C C . ASP A 1 94 ? 29.005 5.407 -0.825 1.00 67.94 94 ASP A C 1
ATOM 746 O O . ASP A 1 94 ? 28.087 6.202 -1.036 1.00 67.94 94 ASP A O 1
ATOM 750 N N . ALA A 1 95 ? 30.012 5.717 -0.001 1.00 63.75 95 ALA A N 1
ATOM 751 C CA . ALA A 1 95 ? 30.107 6.994 0.716 1.00 63.75 95 ALA A CA 1
ATOM 752 C C . ALA A 1 95 ? 30.204 8.233 -0.201 1.00 63.75 95 ALA A C 1
ATOM 754 O O . ALA A 1 95 ? 30.094 9.357 0.280 1.00 63.75 95 ALA A O 1
ATOM 755 N N . LYS A 1 96 ? 30.437 8.043 -1.505 1.00 65.81 96 LYS A N 1
ATOM 756 C CA . LYS A 1 96 ? 30.515 9.092 -2.528 1.00 65.81 96 LYS A CA 1
ATOM 757 C C . LYS A 1 96 ? 29.272 9.119 -3.431 1.00 65.81 96 LYS A C 1
ATOM 759 O O . LYS A 1 96 ? 29.262 9.879 -4.393 1.00 65.81 96 LYS A O 1
ATOM 764 N N . GLY A 1 97 ? 28.251 8.300 -3.156 1.00 61.28 97 GLY A N 1
ATOM 765 C CA . GLY A 1 97 ? 27.058 8.160 -4.001 1.00 61.28 97 GLY A CA 1
ATOM 766 C C . GLY A 1 97 ? 27.242 7.271 -5.235 1.00 61.28 97 GLY A C 1
ATOM 767 O O . GLY A 1 97 ? 26.304 7.061 -6.005 1.00 61.28 97 GLY A O 1
ATOM 768 N N . GLY A 1 98 ? 28.437 6.708 -5.430 1.00 67.38 98 GLY A N 1
ATOM 769 C CA . GLY A 1 98 ? 28.722 5.754 -6.494 1.00 67.38 98 GLY A CA 1
ATOM 770 C C . GLY A 1 98 ? 27.983 4.434 -6.283 1.00 67.38 98 GLY A C 1
ATOM 771 O O . GLY A 1 98 ? 27.549 4.120 -5.176 1.00 67.38 98 GLY A O 1
ATOM 772 N N . ARG A 1 99 ? 27.837 3.626 -7.343 1.00 70.81 99 ARG A N 1
ATOM 773 C CA . ARG A 1 99 ? 27.285 2.267 -7.204 1.00 70.81 99 ARG A CA 1
ATOM 774 C C . ARG A 1 99 ? 28.217 1.455 -6.303 1.00 70.81 99 ARG A C 1
ATOM 776 O O . ARG A 1 99 ? 29.374 1.244 -6.666 1.00 70.81 99 ARG A O 1
ATOM 783 N N . ALA A 1 100 ? 27.717 1.001 -5.156 1.00 68.75 100 ALA A N 1
ATOM 784 C CA . ALA A 1 100 ? 28.503 0.139 -4.286 1.00 68.75 100 ALA A CA 1
ATOM 785 C C . ALA A 1 100 ? 28.748 -1.227 -4.965 1.00 68.75 100 ALA A C 1
ATOM 787 O O . ALA A 1 100 ? 27.912 -1.692 -5.750 1.00 68.75 100 ALA A O 1
ATOM 788 N N . PRO A 1 101 ? 29.897 -1.878 -4.705 1.00 64.06 101 PRO A N 1
ATOM 789 C CA . PRO A 1 101 ? 30.160 -3.217 -5.211 1.00 64.06 101 PRO A CA 1
ATOM 790 C C . PRO A 1 101 ? 29.109 -4.195 -4.674 1.00 64.06 101 PRO A C 1
ATOM 792 O O . PRO A 1 101 ? 28.922 -4.340 -3.467 1.00 64.06 101 PRO A O 1
ATOM 795 N N . PHE A 1 102 ? 28.413 -4.863 -5.590 1.00 63.25 102 PHE A N 1
ATOM 796 C CA . PHE A 1 102 ? 27.344 -5.796 -5.265 1.00 63.25 102 PHE A CA 1
ATOM 797 C C . PHE A 1 102 ? 27.909 -7.160 -4.852 1.00 63.25 102 PHE A C 1
ATOM 799 O O . PHE A 1 102 ? 28.728 -7.741 -5.565 1.00 63.25 102 PHE A O 1
ATOM 806 N N . VAL A 1 103 ? 27.440 -7.689 -3.720 1.00 60.62 103 VAL A N 1
ATOM 807 C CA . VAL A 1 103 ? 27.779 -9.037 -3.246 1.00 60.62 103 VAL A CA 1
ATOM 808 C C . VAL A 1 103 ? 26.536 -9.930 -3.353 1.00 60.62 103 VAL A C 1
ATOM 810 O O . VAL A 1 103 ? 25.532 -9.661 -2.693 1.00 60.62 103 VAL A O 1
ATOM 813 N N . GLY A 1 104 ? 26.593 -10.985 -4.181 1.00 60.62 104 GLY A N 1
ATOM 814 C CA . GLY A 1 104 ? 25.517 -11.980 -4.364 1.00 60.62 104 GLY A CA 1
ATOM 815 C C . GLY A 1 104 ? 24.806 -11.931 -5.729 1.00 60.62 104 GLY A C 1
ATOM 816 O O . GLY A 1 104 ? 25.400 -11.519 -6.719 1.00 60.62 104 GLY A O 1
ATOM 817 N N . THR A 1 105 ? 23.543 -12.384 -5.776 1.00 61.47 105 THR A N 1
ATOM 818 C CA . THR A 1 105 ? 22.554 -12.289 -6.883 1.00 61.47 105 THR A CA 1
ATOM 819 C C . THR A 1 105 ? 21.141 -12.245 -6.279 1.00 61.47 105 THR A C 1
ATOM 821 O O . THR A 1 105 ? 20.923 -13.020 -5.342 1.00 61.47 105 THR A O 1
ATOM 824 N N . PRO A 1 106 ? 20.160 -11.453 -6.779 1.00 62.44 106 PRO A N 1
ATOM 825 C CA . PRO A 1 106 ? 20.157 -10.525 -7.927 1.00 62.44 106 PRO A CA 1
ATOM 826 C C . PRO A 1 106 ? 20.422 -9.046 -7.559 1.00 62.44 106 PRO A C 1
ATOM 828 O O . PRO A 1 106 ? 20.099 -8.614 -6.462 1.00 62.44 106 PRO A O 1
ATOM 831 N N . ALA A 1 107 ? 20.989 -8.265 -8.492 1.00 73.25 107 ALA A N 1
ATOM 832 C CA . ALA A 1 107 ? 21.355 -6.848 -8.291 1.00 73.25 107 ALA A CA 1
ATOM 833 C C . ALA A 1 107 ? 20.159 -5.877 -8.245 1.00 73.25 107 ALA A C 1
ATOM 835 O O . ALA A 1 107 ? 20.276 -4.766 -7.738 1.00 73.25 107 ALA A O 1
ATOM 836 N N . ALA A 1 108 ? 19.022 -6.299 -8.790 1.00 84.75 108 ALA A N 1
ATOM 837 C CA . ALA A 1 108 ? 17.758 -5.588 -8.727 1.00 84.75 108 ALA A CA 1
ATOM 838 C C . ALA A 1 108 ? 16.615 -6.599 -8.820 1.00 84.75 108 ALA A C 1
ATOM 840 O O . ALA A 1 108 ? 16.798 -7.702 -9.347 1.00 84.75 108 ALA A O 1
ATOM 841 N N . GLN A 1 109 ? 15.447 -6.215 -8.324 1.00 88.62 109 GLN A N 1
ATOM 842 C CA . GLN A 1 109 ? 14.226 -7.011 -8.356 1.00 88.62 109 GLN A CA 1
ATOM 843 C C . GLN A 1 109 ? 13.034 -6.113 -8.655 1.00 88.62 109 GLN A C 1
ATOM 845 O O . GLN A 1 109 ? 13.094 -4.904 -8.447 1.00 88.62 109 GLN A O 1
ATOM 850 N N . MET A 1 110 ? 11.944 -6.700 -9.142 1.00 91.56 110 MET A N 1
ATOM 851 C CA . MET A 1 110 ? 10.736 -5.945 -9.443 1.00 91.56 110 MET A CA 1
ATOM 852 C C . MET A 1 110 ? 9.497 -6.729 -9.037 1.00 91.56 110 MET A C 1
ATOM 854 O O . MET A 1 110 ? 9.360 -7.901 -9.390 1.00 91.56 110 MET A O 1
ATOM 858 N N . ILE A 1 111 ? 8.580 -6.073 -8.339 1.00 93.25 111 ILE A N 1
ATOM 859 C CA . ILE A 1 111 ? 7.281 -6.613 -7.935 1.00 93.25 111 ILE A CA 1
ATOM 860 C C . ILE A 1 111 ? 6.213 -6.027 -8.859 1.00 93.25 111 ILE A C 1
ATOM 862 O O . ILE A 1 111 ? 6.236 -4.834 -9.159 1.00 93.25 111 ILE A O 1
ATOM 866 N N . THR A 1 112 ? 5.287 -6.869 -9.305 1.00 95.25 112 THR A N 1
ATOM 867 C CA . THR A 1 112 ? 4.059 -6.458 -9.984 1.00 95.25 112 THR A CA 1
ATOM 868 C C . THR A 1 112 ? 2.896 -6.755 -9.056 1.00 95.25 112 THR A C 1
ATOM 870 O O . THR A 1 112 ? 2.683 -7.907 -8.683 1.00 95.25 112 THR A O 1
ATOM 873 N N . CYS A 1 113 ? 2.155 -5.718 -8.695 1.00 94.88 113 CYS A N 1
ATOM 874 C CA . CYS A 1 113 ? 0.926 -5.804 -7.925 1.00 94.88 113 CYS A CA 1
ATOM 875 C C . CYS A 1 113 ? -0.258 -5.571 -8.862 1.00 94.88 113 CYS A C 1
ATOM 877 O O . CYS A 1 113 ? -0.287 -4.560 -9.559 1.00 94.88 113 CYS A O 1
ATOM 879 N N . ALA A 1 114 ? -1.210 -6.497 -8.898 1.00 95.12 114 ALA A N 1
ATOM 880 C CA . ALA A 1 114 ? -2.384 -6.444 -9.760 1.00 95.12 114 ALA A CA 1
ATOM 881 C C . ALA A 1 114 ? -3.672 -6.452 -8.930 1.00 95.12 114 ALA A C 1
ATOM 883 O O . ALA A 1 114 ? -3.759 -7.141 -7.912 1.00 95.12 114 ALA A O 1
ATOM 884 N N . LEU A 1 115 ? -4.662 -5.685 -9.378 1.00 94.31 115 LEU A N 1
ATOM 885 C CA . LEU A 1 115 ? -5.954 -5.542 -8.718 1.00 94.31 115 LEU A CA 1
ATOM 886 C C . LEU A 1 115 ? -6.920 -6.668 -9.113 1.00 94.31 115 LEU A C 1
ATOM 888 O O . LEU A 1 115 ? -7.146 -6.946 -10.294 1.00 94.31 115 LEU A O 1
ATOM 892 N N . TYR A 1 116 ? -7.558 -7.253 -8.108 1.00 93.19 116 TYR A N 1
ATOM 893 C CA . TYR A 1 116 ? -8.565 -8.297 -8.225 1.00 93.19 116 TYR A CA 1
ATOM 894 C C . TYR A 1 116 ? -9.815 -7.926 -7.436 1.00 93.19 116 TYR A C 1
ATOM 896 O O . TYR A 1 116 ? -9.786 -7.144 -6.489 1.00 93.19 116 TYR A O 1
ATOM 904 N N . ASN A 1 117 ? -10.931 -8.523 -7.825 1.00 91.31 117 ASN A N 1
ATOM 905 C CA . ASN A 1 117 ? -12.093 -8.639 -6.968 1.00 91.31 117 ASN A CA 1
ATOM 906 C C . ASN A 1 117 ? -11.859 -9.817 -6.017 1.00 91.31 117 ASN A C 1
ATOM 908 O O . ASN A 1 117 ? -11.324 -10.845 -6.436 1.00 91.31 117 ASN A O 1
ATOM 912 N N . ALA A 1 118 ? -12.268 -9.692 -4.763 1.00 93.00 118 ALA A N 1
ATOM 913 C CA . ALA A 1 118 ? -12.147 -10.746 -3.771 1.00 93.00 118 ALA A CA 1
ATOM 914 C C . ALA A 1 118 ? -13.396 -10.824 -2.894 1.00 93.00 118 ALA A C 1
ATOM 916 O O . ALA A 1 118 ? -14.095 -9.831 -2.684 1.00 93.00 118 ALA A O 1
ATOM 917 N N . SER A 1 119 ? -13.674 -12.021 -2.382 1.00 93.94 119 SER A N 1
ATOM 918 C CA . SER A 1 119 ? -14.613 -12.191 -1.275 1.00 93.94 119 SER A CA 1
ATOM 919 C C . SER A 1 119 ? -13.834 -12.176 0.033 1.00 93.94 119 SER A C 1
ATOM 921 O O . SER A 1 119 ? -12.816 -12.856 0.143 1.00 93.94 119 SER A O 1
ATOM 923 N N . TYR A 1 120 ? -14.323 -11.432 1.011 1.00 93.19 120 TYR A N 1
ATOM 924 C CA . TYR A 1 120 ? -13.753 -11.301 2.342 1.00 93.19 120 TYR A CA 1
ATOM 925 C C . TYR A 1 120 ? -14.669 -11.970 3.357 1.00 93.19 120 TYR A C 1
ATOM 927 O O . TYR A 1 120 ? -15.876 -11.747 3.308 1.00 93.19 120 TYR A O 1
ATOM 935 N N . ALA A 1 121 ? -14.077 -12.725 4.276 1.00 94.06 121 ALA A N 1
ATOM 936 C CA . ALA A 1 121 ? -14.696 -13.175 5.514 1.00 94.06 121 ALA A CA 1
ATOM 937 C C . ALA A 1 121 ? -14.036 -12.401 6.659 1.00 94.06 121 ALA A C 1
ATOM 939 O O . ALA A 1 121 ? -12.873 -12.646 6.991 1.00 94.06 121 ALA A O 1
ATOM 940 N N . ALA A 1 122 ? -14.737 -11.405 7.203 1.00 91.00 122 ALA A N 1
ATOM 941 C CA . ALA A 1 122 ? -14.197 -10.498 8.208 1.00 91.00 122 ALA A CA 1
ATOM 942 C C . ALA A 1 122 ? -14.852 -10.704 9.576 1.00 91.00 122 ALA A C 1
ATOM 944 O O . ALA A 1 122 ? -16.073 -10.733 9.703 1.00 91.00 122 ALA A O 1
ATOM 945 N N . HIS A 1 123 ? -14.016 -10.780 10.604 1.00 91.19 123 HIS A N 1
ATOM 946 C CA . HIS A 1 123 ? -14.392 -10.841 12.005 1.00 91.19 123 HIS A CA 1
ATOM 947 C C . HIS A 1 123 ? -14.112 -9.495 12.673 1.00 91.19 123 HIS A C 1
ATOM 949 O O . HIS A 1 123 ? -12.998 -8.963 12.604 1.00 91.19 123 HIS A O 1
ATOM 955 N N . PHE A 1 124 ? -15.128 -8.951 13.334 1.00 87.62 124 PHE A N 1
ATOM 956 C CA . PHE A 1 124 ? -15.070 -7.665 14.012 1.00 87.62 124 PHE A CA 1
ATOM 957 C C . PHE A 1 124 ? -15.182 -7.861 15.518 1.00 87.62 124 PHE A C 1
ATOM 959 O O . PHE A 1 124 ? -16.150 -8.443 16.008 1.00 87.62 124 PHE A O 1
ATOM 966 N N . GLU A 1 125 ? -14.237 -7.289 16.260 1.00 88.69 125 GLU A N 1
ATOM 967 C CA . GLU A 1 125 ? -14.283 -7.179 17.713 1.00 88.69 125 GLU A CA 1
ATOM 968 C C . GLU A 1 125 ? -14.267 -5.704 18.117 1.00 88.69 125 GLU A C 1
ATOM 970 O O . GLU A 1 125 ? -13.274 -4.994 17.966 1.00 88.69 125 GLU A O 1
ATOM 975 N N . VAL A 1 126 ? -15.387 -5.230 18.655 1.00 84.94 126 VAL A N 1
ATOM 976 C CA . VAL A 1 126 ? -15.538 -3.868 19.168 1.00 84.94 126 VAL A CA 1
ATOM 977 C C . VAL A 1 126 ? -15.547 -3.924 20.687 1.00 84.94 126 VAL A C 1
ATOM 979 O O . VAL A 1 126 ? -16.459 -4.478 21.311 1.00 84.94 126 VAL A O 1
ATOM 982 N N . LYS A 1 127 ? -14.526 -3.340 21.309 1.00 82.88 127 LYS A N 1
ATOM 983 C CA . LYS A 1 127 ? -14.400 -3.273 22.766 1.00 82.88 127 LYS A CA 1
ATOM 984 C C . LYS A 1 127 ? -15.240 -2.135 23.333 1.00 82.88 127 LYS A C 1
ATOM 986 O O . LYS A 1 127 ? -15.518 -1.132 22.680 1.00 82.88 127 LYS A O 1
ATOM 991 N N . SER A 1 128 ? -15.566 -2.228 24.621 1.00 75.31 128 SER A N 1
ATOM 992 C CA . SER A 1 128 ? -16.306 -1.188 25.346 1.00 75.31 128 SER A CA 1
ATOM 993 C C . SER A 1 128 ? -15.635 0.181 25.386 1.00 75.31 128 SER A C 1
ATOM 995 O O . SER A 1 128 ? -16.298 1.153 25.731 1.00 75.31 128 SER A O 1
ATOM 997 N N . THR A 1 129 ? -14.338 0.241 25.094 1.00 78.50 129 THR A N 1
ATOM 998 C CA . THR A 1 129 ? -13.534 1.463 25.000 1.00 78.50 129 THR A CA 1
ATOM 999 C C . THR A 1 129 ? -13.724 2.207 23.675 1.00 78.50 129 THR A C 1
ATOM 1001 O O . THR A 1 129 ? -13.235 3.324 23.554 1.00 78.50 129 THR A O 1
ATOM 1004 N N . GLY A 1 130 ? -14.420 1.611 22.698 1.00 72.06 130 GLY A N 1
ATOM 1005 C CA . GLY A 1 130 ? -14.531 2.126 21.330 1.00 72.06 130 GLY A CA 1
ATOM 1006 C C . GLY A 1 130 ? -13.398 1.670 20.405 1.00 72.06 130 GLY A C 1
ATOM 1007 O O . GLY A 1 130 ? -13.394 2.028 19.234 1.00 72.06 130 GLY A O 1
ATOM 1008 N N . GLU A 1 131 ? -12.449 0.874 20.906 1.00 79.00 131 GLU A N 1
ATOM 1009 C CA . GLU A 1 131 ? -11.428 0.227 20.079 1.00 79.00 131 GLU A CA 1
ATOM 1010 C C . GLU A 1 131 ? -12.076 -0.866 19.220 1.00 79.00 131 GLU A C 1
ATOM 1012 O O . GLU A 1 131 ? -12.782 -1.731 19.745 1.00 79.00 131 GLU A O 1
ATOM 1017 N N . GLN A 1 132 ? -11.821 -0.825 17.914 1.00 80.94 132 GLN A N 1
ATOM 1018 C CA . GLN A 1 132 ? -12.269 -1.825 16.953 1.00 80.94 132 GLN A CA 1
ATOM 1019 C C . GLN A 1 132 ? -11.056 -2.578 16.414 1.00 80.94 132 GLN A C 1
ATOM 1021 O O . GLN A 1 132 ? -10.134 -1.977 15.865 1.00 80.94 132 GLN A O 1
ATOM 1026 N N . GLN A 1 133 ? -11.080 -3.896 16.556 1.00 85.75 133 GLN A N 1
ATOM 1027 C CA . GLN A 1 133 ? -10.118 -4.806 15.961 1.00 85.75 133 GLN A CA 1
ATOM 1028 C C . GLN A 1 133 ? -10.825 -5.597 14.860 1.00 85.75 133 GLN A C 1
ATOM 1030 O O . GLN A 1 133 ? -11.888 -6.170 15.086 1.00 85.75 133 GLN A O 1
ATOM 1035 N N . VAL A 1 134 ? -10.248 -5.593 13.660 1.00 86.88 134 VAL A N 1
ATOM 1036 C CA . VAL A 1 134 ? -10.797 -6.290 12.492 1.00 86.88 134 VAL A CA 1
ATOM 1037 C C . VAL A 1 134 ? -9.754 -7.271 11.988 1.00 86.88 134 VAL A C 1
ATOM 1039 O O . VAL A 1 134 ? -8.609 -6.892 11.749 1.00 86.88 134 VAL A O 1
ATOM 1042 N N . THR A 1 135 ? -10.151 -8.524 11.823 1.00 89.38 135 THR A N 1
ATOM 1043 C CA . THR A 1 135 ? -9.351 -9.556 11.157 1.00 89.38 135 THR A CA 1
ATOM 1044 C C . THR A 1 135 ? -10.142 -10.070 9.973 1.00 89.38 135 THR A C 1
ATOM 1046 O O . THR A 1 135 ? -11.337 -10.304 10.113 1.00 89.38 135 THR A O 1
ATOM 1049 N N . ALA A 1 136 ? -9.514 -10.241 8.816 1.00 90.81 136 ALA A N 1
ATOM 1050 C CA . ALA A 1 136 ? -10.211 -10.737 7.638 1.00 90.81 136 ALA A CA 1
ATOM 1051 C C . ALA A 1 136 ? -9.334 -11.694 6.844 1.00 90.81 136 ALA A C 1
ATOM 1053 O O . ALA A 1 136 ? -8.127 -11.482 6.732 1.00 90.81 136 ALA A O 1
ATOM 1054 N N . ASP A 1 137 ? -9.976 -12.689 6.251 1.00 93.31 137 ASP A N 1
ATOM 1055 C CA . ASP A 1 137 ? -9.394 -13.560 5.240 1.00 93.31 137 ASP A CA 1
ATOM 1056 C C . ASP A 1 137 ? -10.085 -13.284 3.906 1.00 93.31 137 ASP A C 1
ATOM 1058 O O . ASP A 1 137 ? -11.279 -12.974 3.870 1.00 93.31 137 ASP A O 1
ATOM 1062 N N . HIS A 1 138 ? -9.351 -13.381 2.799 1.00 93.06 138 HIS A N 1
ATOM 1063 C CA . HIS A 1 138 ? -9.902 -13.106 1.477 1.00 93.06 138 HIS A CA 1
ATOM 1064 C C . HIS A 1 138 ? -9.604 -14.212 0.472 1.00 93.06 138 HIS A C 1
ATOM 1066 O O . HIS A 1 138 ? -8.581 -14.892 0.540 1.00 93.06 138 HIS A O 1
ATOM 1072 N N . THR A 1 139 ? -10.501 -14.374 -0.499 1.00 94.88 139 THR A N 1
ATOM 1073 C CA . THR A 1 139 ? -10.285 -15.252 -1.652 1.00 94.88 139 THR A CA 1
ATOM 1074 C C . THR A 1 139 ? -10.374 -14.451 -2.940 1.00 94.88 139 THR A C 1
ATOM 1076 O O . THR A 1 139 ? -11.365 -13.760 -3.194 1.00 94.88 139 THR A O 1
ATOM 1079 N N . PHE A 1 140 ? -9.318 -14.528 -3.749 1.00 93.88 140 PHE A N 1
ATOM 1080 C CA . PHE A 1 140 ? -9.265 -13.863 -5.044 1.00 93.88 140 PHE A CA 1
ATOM 1081 C C . PHE A 1 140 ? -10.285 -14.467 -6.013 1.00 93.88 140 PHE A C 1
ATOM 1083 O O . PHE A 1 140 ? -10.443 -15.683 -6.102 1.00 93.88 140 PHE A O 1
ATOM 1090 N N . GLN A 1 141 ? -10.959 -13.593 -6.751 1.00 90.50 141 GLN A N 1
ATOM 1091 C CA . GLN A 1 141 ? -11.926 -13.928 -7.788 1.00 90.50 141 GLN A CA 1
ATOM 1092 C C . GLN A 1 141 ? -11.345 -13.501 -9.147 1.00 90.50 141 GLN A C 1
ATOM 1094 O O . GLN A 1 141 ? -10.250 -13.912 -9.526 1.00 90.50 141 GLN A O 1
ATOM 1099 N N . ASN A 1 142 ? -12.057 -12.655 -9.892 1.00 89.00 142 ASN A N 1
ATOM 1100 C CA . ASN A 1 142 ? -11.615 -12.158 -11.192 1.00 89.00 142 ASN A CA 1
ATOM 1101 C C . ASN A 1 142 ? -10.721 -10.922 -11.053 1.00 89.00 142 ASN A C 1
ATOM 1103 O O . ASN A 1 142 ? -10.874 -10.139 -10.115 1.00 89.00 142 ASN A O 1
ATOM 1107 N N . TRP A 1 143 ? -9.824 -10.715 -12.016 1.00 86.12 143 TRP A N 1
ATOM 1108 C CA . TRP A 1 143 ? -9.060 -9.473 -12.114 1.00 86.12 143 TRP A CA 1
ATOM 1109 C C . TRP A 1 143 ? -9.985 -8.281 -12.383 1.00 86.12 143 TRP A C 1
ATOM 1111 O O . TRP A 1 143 ? -11.029 -8.417 -13.025 1.00 86.12 143 TRP A O 1
ATOM 1121 N N . MET A 1 144 ? -9.600 -7.109 -11.882 1.00 84.50 144 MET A N 1
ATOM 1122 C CA . MET A 1 144 ? -10.358 -5.871 -12.061 1.00 84.50 144 MET A CA 1
ATOM 1123 C C . MET A 1 144 ? -9.702 -4.997 -13.112 1.00 84.50 144 MET A C 1
ATOM 1125 O O . MET A 1 144 ? -8.521 -4.659 -13.013 1.00 84.50 144 MET A O 1
ATOM 1129 N N . ALA A 1 145 ? -10.496 -4.622 -14.107 1.00 80.44 145 ALA A N 1
ATOM 1130 C CA . ALA A 1 145 ? -9.990 -3.954 -15.286 1.00 80.44 145 ALA A CA 1
ATOM 1131 C C . ALA A 1 145 ? -9.462 -2.543 -14.983 1.00 80.44 145 ALA A C 1
ATOM 1133 O O . ALA A 1 145 ? -10.075 -1.797 -14.208 1.00 80.44 145 ALA A O 1
ATOM 1134 N N . ALA A 1 146 ? -8.326 -2.198 -15.595 1.00 81.06 146 ALA A N 1
ATOM 1135 C CA . ALA A 1 146 ? -7.696 -0.882 -15.507 1.00 81.06 146 ALA A CA 1
ATOM 1136 C C . ALA A 1 146 ? -8.616 0.245 -16.000 1.00 81.06 146 ALA A C 1
ATOM 1138 O O . ALA A 1 146 ? -9.579 0.008 -16.735 1.00 81.06 146 ALA A O 1
ATOM 1139 N N . TYR A 1 147 ? -8.321 1.488 -15.611 1.00 79.25 147 TYR A N 1
ATOM 1140 C CA . TYR A 1 147 ? -9.205 2.624 -15.892 1.00 79.25 147 TYR A CA 1
ATOM 1141 C C . TYR A 1 147 ? -9.413 2.861 -17.394 1.00 79.25 147 TYR A C 1
ATOM 1143 O O . TYR A 1 147 ? -10.504 3.218 -17.823 1.00 79.25 147 TYR A O 1
ATOM 1151 N N . SER A 1 148 ? -8.392 2.583 -18.202 1.00 74.31 148 SER A N 1
ATOM 1152 C CA . SER A 1 148 ? -8.423 2.609 -19.675 1.00 74.31 148 SER A CA 1
ATOM 1153 C C . SER A 1 148 ? -9.572 1.816 -20.312 1.00 74.31 148 SER A C 1
ATOM 1155 O O . SER A 1 148 ? -9.956 2.097 -21.445 1.00 74.31 148 SER A O 1
ATOM 1157 N N . THR A 1 149 ? -10.096 0.812 -19.607 1.00 75.19 149 THR A N 1
ATOM 1158 C CA . THR A 1 149 ? -11.148 -0.094 -20.087 1.00 75.19 149 THR A CA 1
ATOM 1159 C C . THR A 1 149 ? -12.547 0.302 -19.610 1.00 75.19 149 THR A C 1
ATOM 1161 O O . THR A 1 149 ? -13.532 -0.304 -20.033 1.00 75.19 149 THR A O 1
ATOM 1164 N N . VAL A 1 150 ? -12.653 1.311 -18.736 1.00 78.19 150 VAL A N 1
ATOM 1165 C CA . VAL A 1 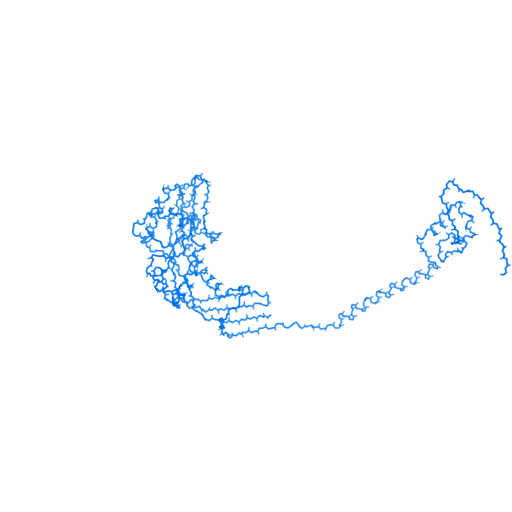150 ? -13.933 1.830 -18.245 1.00 78.19 150 VAL A CA 1
ATOM 1166 C C . VAL A 1 150 ? -14.645 2.524 -19.405 1.00 78.19 150 VAL A C 1
ATOM 1168 O O . VAL A 1 150 ? -14.155 3.516 -19.940 1.00 78.19 150 VAL A O 1
ATOM 1171 N N . ASN A 1 151 ? -15.816 2.017 -19.787 1.00 77.44 151 ASN A N 1
ATOM 1172 C CA . ASN A 1 151 ? -16.652 2.604 -20.830 1.00 77.44 151 ASN A CA 1
ATOM 1173 C C . ASN A 1 151 ? -18.050 2.891 -20.269 1.00 77.44 151 ASN A C 1
ATOM 1175 O O . ASN A 1 151 ? -18.638 2.023 -19.629 1.00 77.44 151 ASN A O 1
ATOM 1179 N N . GLY A 1 152 ? -18.579 4.091 -20.513 1.00 82.06 152 GLY A N 1
ATOM 1180 C CA . GLY A 1 152 ? -19.878 4.537 -20.002 1.00 82.06 152 GLY A CA 1
ATOM 1181 C C . GLY A 1 152 ? -19.809 5.879 -19.272 1.00 82.06 152 GLY A C 1
ATOM 1182 O O . GLY A 1 152 ? -18.793 6.572 -19.300 1.00 82.06 152 GLY A O 1
ATOM 1183 N N . THR A 1 153 ? -20.915 6.268 -18.639 1.00 81.38 153 THR A N 1
ATOM 1184 C CA . THR A 1 153 ? -21.027 7.509 -17.855 1.00 81.38 153 THR A CA 1
ATOM 1185 C C . THR A 1 153 ? -21.014 7.201 -16.358 1.00 81.38 153 THR A C 1
ATOM 1187 O O . THR A 1 153 ? -21.284 6.078 -15.943 1.00 81.38 153 THR A O 1
ATOM 1190 N N . THR A 1 154 ? -20.744 8.204 -15.519 1.00 76.50 154 THR A N 1
ATOM 1191 C CA . THR A 1 154 ? -20.777 8.069 -14.047 1.00 76.50 154 THR A CA 1
ATOM 1192 C C . THR A 1 154 ? -22.165 7.755 -13.483 1.00 76.50 154 THR A C 1
ATOM 1194 O O . THR A 1 154 ? -22.282 7.483 -12.292 1.00 76.50 154 THR A O 1
ATOM 1197 N N . GLU A 1 155 ? -23.206 7.826 -14.317 1.00 81.88 155 GLU A N 1
ATOM 1198 C CA . GLU A 1 155 ? -24.578 7.447 -13.974 1.00 81.88 155 GLU A CA 1
ATOM 1199 C C . GLU A 1 155 ? -24.800 5.929 -14.057 1.00 81.88 155 GLU A C 1
ATOM 1201 O O . GLU A 1 155 ? -25.750 5.426 -13.460 1.00 81.88 155 GLU A O 1
ATOM 1206 N N . ASP A 1 156 ? -23.935 5.193 -14.768 1.00 84.50 156 ASP A N 1
ATOM 1207 C CA . ASP A 1 156 ? -23.990 3.734 -14.818 1.00 84.50 156 ASP A CA 1
ATOM 1208 C C . ASP A 1 156 ? -23.455 3.143 -13.497 1.00 84.50 156 ASP A C 1
ATOM 1210 O O . ASP A 1 156 ? -22.277 3.336 -13.167 1.00 84.50 156 ASP A O 1
ATOM 1214 N N . PRO A 1 157 ? -24.270 2.369 -12.753 1.00 79.94 157 PRO A N 1
ATOM 1215 C CA . PRO A 1 157 ? -23.844 1.730 -11.511 1.00 79.94 157 PRO A CA 1
ATOM 1216 C C . PRO A 1 157 ? -22.580 0.870 -11.646 1.00 79.94 157 PRO A C 1
ATOM 1218 O O . PRO A 1 157 ? -21.814 0.749 -10.686 1.00 79.94 157 PRO A O 1
ATOM 1221 N N . LEU A 1 158 ? -22.339 0.265 -12.815 1.00 80.06 158 LEU A N 1
ATOM 1222 C CA . LEU A 1 158 ? -21.140 -0.536 -13.070 1.00 80.06 158 LEU A CA 1
ATOM 1223 C C . LEU A 1 158 ? -19.887 0.340 -13.140 1.00 80.06 158 LEU A C 1
ATOM 1225 O O . LEU A 1 158 ? -18.868 -0.003 -12.537 1.00 80.06 158 LEU A O 1
ATOM 1229 N N . VAL A 1 159 ? -19.985 1.495 -13.804 1.00 82.06 159 VAL A N 1
ATOM 1230 C CA . VAL A 1 159 ? -18.900 2.480 -13.896 1.00 82.06 159 VAL A CA 1
ATOM 1231 C C . VAL A 1 159 ? -18.601 3.056 -12.517 1.00 82.06 159 VAL A C 1
ATOM 1233 O O . VAL A 1 159 ? -17.441 3.073 -12.109 1.00 82.06 159 VAL A O 1
ATOM 1236 N N . THR A 1 160 ? -19.625 3.444 -11.749 1.00 80.88 160 THR A N 1
ATOM 1237 C CA . THR A 1 160 ? -19.442 3.930 -10.371 1.00 80.88 160 THR A CA 1
ATOM 1238 C C . THR A 1 160 ? -18.751 2.883 -9.498 1.00 80.88 160 THR A C 1
ATOM 1240 O O . THR A 1 160 ? -17.809 3.197 -8.770 1.00 80.88 160 THR A O 1
ATOM 1243 N N . ARG A 1 161 ? -19.168 1.612 -9.589 1.00 79.19 161 ARG A N 1
ATOM 1244 C CA . ARG A 1 161 ? -18.548 0.516 -8.833 1.00 79.19 161 ARG A CA 1
ATOM 1245 C C . ARG A 1 161 ? -17.082 0.323 -9.212 1.00 79.19 161 ARG A C 1
ATOM 1247 O O . ARG A 1 161 ? -16.246 0.147 -8.327 1.00 79.19 161 ARG A O 1
ATOM 1254 N N . GLN A 1 162 ? -16.765 0.364 -10.503 1.00 80.31 162 GLN A N 1
ATOM 1255 C CA . GLN A 1 162 ? -15.393 0.227 -10.979 1.00 80.31 162 GLN A CA 1
ATOM 1256 C C . GLN A 1 162 ? -14.529 1.416 -10.540 1.00 80.31 162 GLN A C 1
ATOM 1258 O O . GLN A 1 162 ? -13.415 1.196 -10.077 1.00 80.31 162 GLN A O 1
ATOM 1263 N N . MET A 1 163 ? -15.049 2.647 -10.588 1.00 81.75 163 MET A N 1
ATOM 1264 C CA . MET A 1 163 ? -14.355 3.835 -10.077 1.00 81.75 163 MET A CA 1
ATOM 1265 C C . MET A 1 163 ? -14.078 3.741 -8.573 1.00 81.75 163 MET A C 1
ATOM 1267 O O . MET A 1 163 ? -12.961 4.020 -8.151 1.00 81.75 163 MET A O 1
ATOM 1271 N N . ASN A 1 164 ? -15.043 3.281 -7.771 1.00 83.31 164 ASN A N 1
ATOM 127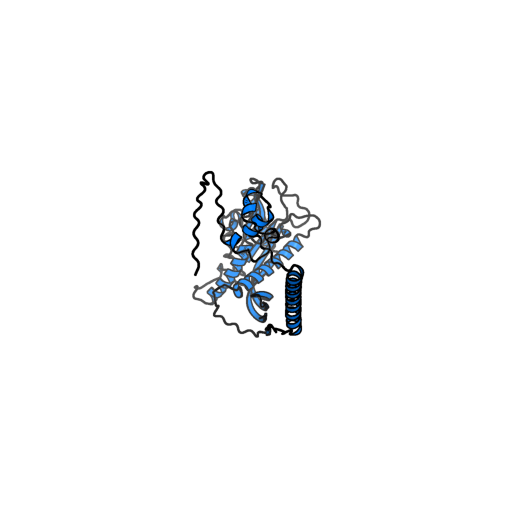2 C CA . ASN A 1 164 ? -14.844 3.089 -6.331 1.00 83.31 164 ASN A CA 1
ATOM 1273 C C . ASN A 1 164 ? -13.736 2.067 -6.038 1.00 83.31 164 ASN A C 1
ATOM 1275 O O . ASN A 1 164 ? -12.913 2.272 -5.152 1.00 83.31 164 ASN A O 1
ATOM 1279 N N . ILE A 1 165 ? -13.682 0.978 -6.807 1.00 85.25 165 ILE A N 1
ATOM 1280 C CA . ILE A 1 165 ? -12.623 -0.030 -6.687 1.00 85.25 165 ILE A CA 1
ATOM 1281 C C . ILE A 1 165 ? -11.265 0.539 -7.139 1.00 85.25 165 ILE A C 1
ATOM 1283 O O . ILE A 1 165 ? -10.252 0.314 -6.476 1.00 85.25 165 ILE A O 1
ATOM 1287 N N . GLN A 1 166 ? -11.234 1.321 -8.220 1.00 85.62 166 GLN A N 1
ATOM 1288 C CA . GLN A 1 166 ? -10.022 2.011 -8.668 1.00 85.62 166 GLN A CA 1
ATOM 1289 C C . GLN A 1 166 ? -9.528 3.038 -7.643 1.00 85.62 166 GLN A C 1
ATOM 1291 O O . GLN A 1 166 ? -8.324 3.162 -7.469 1.00 85.62 166 GLN A O 1
ATOM 1296 N N . ALA A 1 167 ? -10.417 3.704 -6.901 1.00 86.50 167 ALA A N 1
ATOM 1297 C CA . ALA A 1 167 ? -10.030 4.619 -5.826 1.00 86.50 167 ALA A CA 1
ATOM 1298 C C . ALA A 1 167 ? -9.288 3.901 -4.683 1.00 86.50 167 ALA A C 1
ATOM 1300 O O . ALA A 1 167 ? -8.348 4.452 -4.110 1.00 86.50 167 ALA A O 1
ATOM 1301 N N . VAL A 1 168 ? -9.647 2.647 -4.379 1.00 88.88 168 VAL A N 1
ATOM 1302 C CA . VAL A 1 168 ? -8.896 1.824 -3.412 1.00 88.88 168 VAL A CA 1
ATOM 1303 C C . VAL A 1 168 ? -7.497 1.500 -3.944 1.00 88.88 168 VAL A C 1
ATOM 1305 O O . VAL A 1 168 ? -6.511 1.622 -3.216 1.00 88.88 168 VAL A O 1
ATOM 1308 N N . MET A 1 169 ? -7.389 1.143 -5.228 1.00 90.56 169 MET A N 1
ATOM 1309 C CA . MET A 1 169 ? -6.096 0.903 -5.878 1.00 90.56 169 MET A CA 1
ATOM 1310 C C . MET A 1 169 ? -5.244 2.173 -5.953 1.00 90.56 169 MET A C 1
ATOM 1312 O O . MET A 1 169 ? -4.035 2.118 -5.742 1.00 90.56 169 MET A O 1
ATOM 1316 N N . GLU A 1 170 ? -5.867 3.325 -6.186 1.00 88.75 170 GLU A N 1
ATOM 1317 C CA . GLU A 1 170 ? -5.209 4.625 -6.155 1.00 88.75 170 GLU A CA 1
ATOM 1318 C C . GLU A 1 170 ? -4.674 4.932 -4.755 1.00 88.75 170 GLU A C 1
ATOM 1320 O O . GLU A 1 170 ? -3.528 5.355 -4.624 1.00 88.75 170 GLU A O 1
ATOM 1325 N N . ALA A 1 171 ? -5.458 4.673 -3.702 1.00 88.50 171 ALA A N 1
ATOM 1326 C CA . ALA A 1 171 ? -5.032 4.851 -2.316 1.00 88.50 171 ALA A CA 1
ATOM 1327 C C . ALA A 1 171 ? -3.852 3.950 -1.944 1.00 88.50 171 ALA A C 1
ATOM 1329 O O . ALA A 1 171 ? -2.913 4.407 -1.291 1.00 88.50 171 ALA A O 1
ATOM 1330 N N . PHE A 1 172 ? -3.855 2.704 -2.415 1.00 89.31 172 PHE A N 1
ATOM 1331 C CA . PHE A 1 172 ? -2.689 1.831 -2.334 1.00 89.31 172 PHE A CA 1
ATOM 1332 C C . PHE A 1 172 ? -1.495 2.429 -3.095 1.00 89.31 172 PHE A C 1
ATOM 1334 O O . PHE A 1 172 ? -0.408 2.566 -2.530 1.00 89.31 172 PHE A O 1
ATOM 1341 N N . GLY A 1 173 ? -1.715 2.899 -4.325 1.00 87.81 173 GLY A N 1
ATOM 1342 C CA . GLY A 1 173 ? -0.735 3.629 -5.125 1.00 87.81 173 GLY A CA 1
ATOM 1343 C C . GLY A 1 173 ? -0.159 4.854 -4.407 1.00 87.81 173 GLY A C 1
ATOM 1344 O O . GLY A 1 173 ? 1.048 5.053 -4.451 1.00 87.81 173 GLY A O 1
ATOM 1345 N N . MET A 1 174 ? -0.960 5.626 -3.661 1.00 83.50 174 MET A N 1
ATOM 1346 C CA . MET A 1 174 ? -0.484 6.782 -2.878 1.00 83.50 174 MET A CA 1
ATOM 1347 C C . MET A 1 174 ? 0.601 6.410 -1.868 1.00 83.50 174 MET A C 1
ATOM 1349 O O . MET A 1 174 ? 1.446 7.240 -1.534 1.00 83.50 174 MET A O 1
ATOM 1353 N N . MET A 1 175 ? 0.566 5.184 -1.345 1.00 83.50 175 MET A N 1
ATOM 1354 C CA . MET A 1 175 ? 1.499 4.752 -0.308 1.00 83.50 175 MET A CA 1
ATOM 1355 C C . MET A 1 175 ? 2.826 4.248 -0.872 1.00 83.50 175 MET A C 1
ATOM 1357 O O . MET A 1 175 ? 3.835 4.338 -0.167 1.00 83.50 175 MET A O 1
ATOM 1361 N N . ILE A 1 176 ? 2.824 3.734 -2.109 1.00 83.94 176 ILE A N 1
ATOM 1362 C CA . ILE A 1 176 ? 3.958 2.999 -2.689 1.00 83.94 176 ILE A CA 1
ATOM 1363 C C . ILE A 1 176 ? 4.500 3.602 -3.995 1.00 83.94 176 ILE A C 1
ATOM 1365 O O . ILE A 1 176 ? 5.619 3.305 -4.386 1.00 83.94 176 ILE A O 1
ATOM 1369 N N . VAL A 1 177 ? 3.757 4.453 -4.700 1.00 86.44 177 VAL A N 1
ATOM 1370 C CA . VAL A 1 177 ? 4.246 5.095 -5.927 1.00 86.44 177 VAL A CA 1
ATOM 1371 C C . VAL A 1 177 ? 5.193 6.238 -5.579 1.00 86.44 177 VAL A C 1
ATOM 1373 O O . VAL A 1 177 ? 4.924 7.060 -4.705 1.00 86.44 177 VAL A O 1
ATOM 1376 N N . GLY A 1 178 ? 6.289 6.304 -6.325 1.00 82.88 178 GLY A N 1
ATOM 1377 C CA . GLY A 1 178 ? 7.284 7.355 -6.231 1.00 82.88 178 GLY A CA 1
ATOM 1378 C C . GLY A 1 178 ? 8.708 6.808 -6.150 1.00 82.88 178 GLY A C 1
ATOM 1379 O O . GLY A 1 178 ? 8.923 5.613 -5.914 1.00 82.88 178 GLY A O 1
ATOM 1380 N N . PRO A 1 179 ? 9.706 7.672 -6.381 1.00 83.38 179 PRO A N 1
ATOM 1381 C CA . PRO A 1 179 ? 11.096 7.269 -6.347 1.00 83.38 179 PRO A CA 1
ATOM 1382 C C . PRO A 1 179 ? 11.773 7.560 -5.002 1.00 83.38 179 PRO A C 1
ATOM 1384 O O . PRO A 1 179 ? 11.547 8.592 -4.361 1.00 83.38 179 PRO A O 1
ATOM 1387 N N . VAL A 1 180 ? 12.717 6.689 -4.649 1.00 81.38 180 VAL A N 1
ATOM 1388 C CA . VAL A 1 180 ? 13.838 7.033 -3.772 1.00 81.38 180 VAL A CA 1
ATOM 1389 C C . VAL A 1 180 ? 15.092 7.014 -4.609 1.00 81.38 180 VAL A C 1
ATOM 1391 O O . VAL A 1 180 ? 15.513 5.966 -5.108 1.00 81.38 180 VAL A O 1
ATOM 1394 N N . THR A 1 181 ? 15.687 8.190 -4.747 1.00 80.50 181 THR A N 1
ATOM 1395 C CA . THR A 1 181 ? 16.933 8.360 -5.478 1.00 80.50 181 THR A CA 1
ATOM 1396 C C . THR A 1 181 ? 18.031 8.864 -4.568 1.00 80.50 181 THR A C 1
ATOM 1398 O O . THR A 1 181 ? 17.774 9.465 -3.534 1.00 80.50 181 THR A O 1
ATOM 1401 N N . PHE A 1 182 ? 19.274 8.645 -4.955 1.00 76.94 182 PHE A N 1
ATOM 1402 C CA . PHE A 1 182 ? 20.428 9.288 -4.357 1.00 76.94 182 PHE A CA 1
ATOM 1403 C C . PHE A 1 182 ? 21.021 10.248 -5.368 1.00 76.94 182 PHE A C 1
ATOM 1405 O O . PHE A 1 182 ? 21.283 9.862 -6.507 1.00 76.94 182 PHE A O 1
ATOM 1412 N N . SER A 1 183 ? 21.198 11.500 -4.960 1.00 73.81 183 SER A N 1
ATOM 1413 C CA . SER A 1 183 ? 21.835 12.507 -5.802 1.00 73.81 183 SER A CA 1
ATOM 1414 C C . SER A 1 183 ? 23.336 12.520 -5.542 1.00 73.81 183 SER A C 1
ATOM 1416 O O . SER A 1 183 ? 23.763 12.679 -4.396 1.00 73.81 183 SER A O 1
ATOM 1418 N N . ASN A 1 184 ? 24.134 12.435 -6.608 1.00 66.81 184 ASN A N 1
ATOM 1419 C CA . ASN A 1 184 ? 25.589 12.573 -6.516 1.00 66.81 184 ASN A CA 1
ATOM 1420 C C . ASN A 1 184 ? 26.011 14.013 -6.165 1.00 66.81 184 ASN A C 1
ATOM 1422 O O . ASN A 1 184 ? 27.072 14.222 -5.581 1.00 66.81 184 ASN A O 1
ATOM 1426 N N . VAL A 1 185 ? 25.158 15.002 -6.462 1.00 66.88 185 VAL A N 1
ATOM 1427 C CA . VAL A 1 185 ? 25.416 16.431 -6.221 1.00 66.88 185 VAL A CA 1
ATOM 1428 C C . VAL A 1 185 ? 25.131 16.826 -4.768 1.00 66.88 185 VAL A C 1
ATOM 1430 O O . VAL A 1 185 ? 25.933 17.522 -4.153 1.00 66.88 185 VAL A O 1
ATOM 1433 N N . ASN A 1 186 ? 24.015 16.353 -4.199 1.00 63.53 186 ASN A N 1
ATOM 1434 C CA . ASN A 1 186 ? 23.569 16.731 -2.849 1.00 63.53 186 ASN A CA 1
ATOM 1435 C C . ASN A 1 186 ? 24.004 15.744 -1.742 1.00 63.53 186 ASN A C 1
ATOM 1437 O O . ASN A 1 186 ? 23.632 15.939 -0.588 1.00 63.53 186 ASN A O 1
ATOM 1441 N N . GLN A 1 187 ? 24.773 14.695 -2.083 1.00 64.25 187 GLN A N 1
ATOM 1442 C CA . GLN A 1 187 ? 25.318 13.671 -1.168 1.00 64.25 187 GLN A CA 1
ATOM 1443 C C . GLN A 1 187 ? 24.289 13.093 -0.176 1.00 64.25 187 GLN A C 1
ATOM 1445 O O . GLN A 1 187 ? 24.588 12.858 0.994 1.00 64.25 187 GLN A O 1
ATOM 1450 N N . GLY A 1 188 ? 23.061 12.850 -0.637 1.00 64.06 188 GLY A N 1
ATOM 1451 C CA . GLY A 1 188 ? 21.995 12.337 0.217 1.00 64.06 188 GLY A CA 1
ATOM 1452 C C . GLY A 1 188 ? 20.836 11.714 -0.561 1.00 64.06 188 GLY A C 1
ATOM 1453 O O . GLY A 1 188 ? 20.671 11.982 -1.759 1.00 64.06 188 GLY A O 1
ATOM 1454 N N . PRO A 1 189 ? 20.026 10.871 0.108 1.00 65.94 189 PRO A N 1
ATOM 1455 C CA . PRO A 1 189 ? 18.810 10.340 -0.479 1.00 65.94 189 PRO A CA 1
ATOM 1456 C C . PRO A 1 189 ? 17.797 11.472 -0.674 1.00 65.94 189 PRO A C 1
ATOM 1458 O O . PRO A 1 189 ? 17.437 12.182 0.264 1.00 65.94 189 PRO A O 1
ATOM 1461 N N . THR A 1 190 ? 17.319 11.628 -1.900 1.00 69.88 190 THR A N 1
ATOM 1462 C CA . THR A 1 190 ? 16.159 12.445 -2.233 1.00 69.88 190 THR A CA 1
ATOM 1463 C C . THR A 1 190 ? 14.931 11.540 -2.276 1.00 69.88 190 THR A C 1
ATOM 1465 O O . THR A 1 190 ? 14.877 10.548 -3.008 1.00 69.88 190 THR A O 1
ATOM 1468 N N . THR A 1 191 ? 13.947 11.871 -1.444 1.00 65.62 191 THR A N 1
ATOM 1469 C CA . THR A 1 191 ? 12.649 11.192 -1.390 1.00 65.62 191 THR A CA 1
ATOM 1470 C C . THR A 1 191 ? 11.598 12.187 -1.851 1.00 65.62 191 THR A C 1
ATOM 1472 O O . THR A 1 191 ? 11.491 13.269 -1.281 1.00 65.62 191 THR A O 1
ATOM 1475 N N . ASN A 1 192 ? 10.861 11.851 -2.908 1.00 60.06 192 ASN A N 1
ATOM 1476 C CA . ASN A 1 192 ? 9.809 12.736 -3.414 1.00 60.06 192 ASN A CA 1
ATOM 1477 C C . ASN A 1 192 ? 8.409 12.267 -3.012 1.00 60.06 192 ASN A C 1
ATOM 1479 O O . ASN A 1 192 ? 7.517 13.098 -2.894 1.00 60.06 192 ASN A O 1
ATOM 1483 N N . SER A 1 193 ? 8.239 10.978 -2.711 1.00 56.97 193 SER A N 1
ATOM 1484 C CA . SER A 1 193 ? 7.044 10.430 -2.063 1.00 56.97 193 SER A CA 1
ATOM 1485 C C . SER A 1 193 ? 7.215 8.927 -1.869 1.00 56.97 193 SER A C 1
ATOM 1487 O O . SER A 1 193 ? 7.190 8.224 -2.866 1.00 56.97 193 SER A O 1
ATOM 1489 N N . VAL A 1 194 ? 7.355 8.419 -0.637 1.00 59.03 194 VAL A N 1
ATOM 1490 C CA . VAL A 1 194 ? 6.881 7.060 -0.300 1.00 59.03 194 VAL A CA 1
ATOM 1491 C C . VAL A 1 194 ? 6.633 6.963 1.212 1.00 59.03 194 VAL A C 1
ATOM 1493 O O . VAL A 1 194 ? 7.566 7.023 2.015 1.00 59.03 194 VAL A O 1
ATOM 1496 N N . TYR A 1 195 ? 5.371 6.805 1.615 1.00 61.16 195 TYR A N 1
ATOM 1497 C CA . TYR A 1 195 ? 4.976 6.733 3.029 1.00 61.16 195 TYR A CA 1
ATOM 1498 C C . TYR A 1 195 ? 5.288 5.368 3.668 1.00 61.16 195 TYR A C 1
ATOM 1500 O O . TYR A 1 195 ? 5.439 5.280 4.885 1.00 61.16 195 TYR A O 1
ATOM 1508 N N . SER A 1 196 ? 5.433 4.306 2.865 1.00 52.97 196 SER A N 1
ATOM 1509 C CA . SER A 1 196 ? 5.594 2.929 3.357 1.00 52.97 196 SER A CA 1
ATOM 1510 C C . SER A 1 196 ? 7.047 2.480 3.603 1.00 52.97 196 SER A C 1
ATOM 1512 O O . SER A 1 196 ? 7.266 1.336 4.000 1.00 52.97 196 SER A O 1
ATOM 1514 N N . LEU A 1 197 ? 8.064 3.310 3.326 1.00 53.91 197 LEU A N 1
ATOM 1515 C CA . LEU A 1 197 ? 9.471 2.862 3.338 1.00 53.91 197 LEU A CA 1
ATOM 1516 C C . LEU A 1 197 ? 10.167 2.937 4.694 1.00 53.91 197 LEU A C 1
ATOM 1518 O O . LEU A 1 197 ? 11.322 2.522 4.785 1.00 53.91 197 LEU A O 1
ATOM 1522 N N . SER A 1 198 ? 9.514 3.426 5.749 1.00 49.16 198 SER A N 1
ATOM 1523 C CA . SER A 1 198 ? 10.201 3.622 7.031 1.00 49.16 198 SER A CA 1
ATOM 1524 C C . SER A 1 198 ? 10.744 2.325 7.653 1.00 49.16 198 SER A C 1
ATOM 1526 O O . SER A 1 198 ? 11.544 2.412 8.581 1.00 49.16 198 SER A O 1
ATOM 1528 N N . MET A 1 199 ? 10.383 1.128 7.155 1.00 46.03 199 MET A N 1
ATOM 1529 C CA . MET A 1 199 ? 10.800 -0.144 7.767 1.00 46.03 199 MET A CA 1
ATOM 1530 C C . MET A 1 199 ? 11.010 -1.317 6.791 1.00 46.03 199 MET A C 1
ATOM 1532 O O . MET A 1 199 ? 10.672 -2.444 7.143 1.00 46.03 199 MET A O 1
ATOM 1536 N N . ASN A 1 200 ? 11.547 -1.112 5.580 1.00 60.50 200 ASN A N 1
ATOM 1537 C CA . ASN A 1 200 ? 11.649 -2.211 4.608 1.00 60.50 200 ASN A CA 1
ATOM 1538 C C . ASN A 1 200 ? 13.093 -2.726 4.379 1.00 60.50 200 ASN A C 1
ATOM 1540 O O . ASN A 1 200 ? 13.864 -2.093 3.654 1.00 60.50 200 ASN A O 1
ATOM 1544 N N . PRO A 1 201 ? 13.457 -3.911 4.913 1.00 58.34 201 PRO A N 1
ATOM 1545 C CA . PRO A 1 201 ? 14.764 -4.540 4.709 1.00 58.34 201 PRO A CA 1
ATOM 1546 C C . PRO A 1 201 ? 15.275 -4.746 3.261 1.00 58.34 201 PRO A C 1
ATOM 1548 O O . PRO A 1 201 ? 16.484 -4.652 3.063 1.00 58.34 201 PRO A O 1
ATOM 1551 N N . PRO A 1 202 ? 14.428 -4.996 2.237 1.00 58.91 202 PRO A N 1
ATOM 1552 C CA . PRO A 1 202 ? 14.833 -5.108 0.833 1.00 58.91 202 PRO A CA 1
ATOM 1553 C C . PRO A 1 202 ? 15.422 -3.822 0.238 1.00 58.91 202 PRO A C 1
ATOM 1555 O O . PRO A 1 202 ? 15.999 -3.871 -0.843 1.00 58.91 202 PRO A O 1
ATOM 1558 N N . LEU A 1 203 ? 15.248 -2.668 0.892 1.00 63.72 203 LEU A N 1
ATOM 1559 C CA . LEU A 1 203 ? 15.866 -1.409 0.460 1.00 63.72 203 LEU A CA 1
ATOM 1560 C C . LEU A 1 203 ? 17.310 -1.279 0.942 1.00 63.72 203 LEU A C 1
ATOM 1562 O O . LEU A 1 203 ? 18.038 -0.406 0.468 1.00 63.72 203 LEU A O 1
ATOM 1566 N N . PHE A 1 204 ? 17.731 -2.114 1.898 1.00 63.94 204 PHE A N 1
ATOM 1567 C CA . PHE A 1 204 ? 19.122 -2.125 2.312 1.00 63.94 204 PHE A CA 1
ATOM 1568 C C . PHE A 1 204 ? 19.987 -2.738 1.207 1.00 63.94 204 PHE A C 1
ATOM 1570 O O . PHE A 1 204 ? 19.581 -3.720 0.574 1.00 63.94 204 PHE A O 1
ATOM 1577 N N . PRO A 1 205 ? 21.203 -2.200 1.001 1.00 66.25 205 PRO A N 1
ATOM 1578 C CA . PRO A 1 205 ? 22.184 -2.807 0.115 1.00 66.25 205 PRO A CA 1
ATOM 1579 C C . PRO A 1 205 ? 22.339 -4.305 0.397 1.00 66.25 205 PRO A C 1
ATOM 1581 O O . PRO A 1 205 ? 22.315 -4.732 1.554 1.00 66.25 205 PRO A O 1
ATOM 1584 N N . SER A 1 206 ? 22.531 -5.107 -0.650 1.00 66.88 206 SER A N 1
ATOM 1585 C CA . SER A 1 206 ? 22.848 -6.528 -0.495 1.00 66.88 206 SER A CA 1
ATOM 1586 C C . SER A 1 206 ? 24.088 -6.723 0.371 1.00 66.88 206 SER A C 1
ATOM 1588 O O . SER A 1 206 ? 25.132 -6.120 0.126 1.00 66.88 206 SER A O 1
ATOM 1590 N N . GLN A 1 207 ? 23.967 -7.584 1.378 1.00 69.06 207 GLN A N 1
ATOM 1591 C CA . GLN A 1 207 ? 25.036 -7.935 2.305 1.00 69.06 207 GLN A CA 1
ATOM 1592 C C . GLN A 1 207 ? 25.159 -9.463 2.391 1.00 69.06 207 GLN A C 1
ATOM 1594 O O . GLN A 1 207 ? 24.146 -10.164 2.282 1.00 69.06 207 GLN A O 1
ATOM 1599 N N . PRO A 1 208 ? 26.373 -10.008 2.604 1.00 69.25 208 PRO A N 1
ATOM 1600 C CA . PRO A 1 208 ? 26.562 -11.436 2.837 1.00 69.25 208 PRO A CA 1
ATOM 1601 C C . PRO A 1 208 ? 25.652 -11.946 3.964 1.00 69.25 208 PRO A C 1
ATOM 1603 O O . PRO A 1 208 ? 25.646 -11.390 5.058 1.00 69.25 208 PRO A O 1
ATOM 1606 N N . GLY A 1 209 ? 24.887 -13.006 3.696 1.00 71.75 209 GLY A N 1
ATOM 1607 C CA . GLY A 1 209 ? 23.942 -13.589 4.655 1.00 71.75 209 GLY A CA 1
ATOM 1608 C C . GLY A 1 209 ? 22.507 -13.053 4.570 1.00 71.75 209 GLY A C 1
ATOM 1609 O O . GLY A 1 209 ? 21.621 -13.646 5.181 1.00 71.75 209 GLY A O 1
ATOM 1610 N N . LEU A 1 210 ? 22.238 -12.002 3.783 1.00 74.94 210 LEU A N 1
ATOM 1611 C CA . LEU A 1 210 ? 20.873 -11.534 3.521 1.00 74.94 210 LEU A CA 1
ATOM 1612 C C . LEU A 1 210 ? 20.318 -12.142 2.226 1.00 74.94 210 LEU A C 1
ATOM 1614 O O . LEU A 1 210 ? 20.889 -11.993 1.147 1.00 74.94 210 LEU A O 1
ATOM 1618 N N . ASN A 1 211 ? 19.150 -12.783 2.319 1.00 80.56 211 ASN A N 1
ATOM 1619 C CA . ASN A 1 211 ? 18.419 -13.275 1.153 1.00 80.56 211 ASN A CA 1
ATOM 1620 C C . ASN A 1 211 ? 17.516 -12.172 0.581 1.00 80.56 211 ASN A C 1
ATOM 1622 O O . ASN A 1 211 ? 16.348 -12.059 0.950 1.00 80.56 211 ASN A O 1
ATOM 1626 N N . GLN A 1 212 ? 18.058 -11.379 -0.344 1.00 78.06 212 GLN A N 1
ATOM 1627 C CA . GLN A 1 212 ? 17.335 -10.287 -1.006 1.00 78.06 212 GLN A CA 1
ATOM 1628 C C . GLN A 1 212 ? 16.059 -10.757 -1.715 1.00 78.06 212 GLN A C 1
ATOM 1630 O O . GLN A 1 212 ? 15.036 -10.082 -1.642 1.00 78.06 212 GLN A O 1
ATOM 1635 N N . THR A 1 213 ? 16.076 -11.940 -2.336 1.00 83.31 213 THR A N 1
ATOM 1636 C CA . THR A 1 213 ? 14.881 -12.482 -3.009 1.00 83.31 213 THR A CA 1
ATOM 1637 C C . THR A 1 213 ? 13.787 -12.815 -1.999 1.00 83.31 213 THR A C 1
ATOM 1639 O O . THR A 1 213 ? 12.635 -12.427 -2.171 1.00 83.31 213 THR A O 1
ATOM 1642 N N . GLY A 1 214 ? 14.153 -13.465 -0.891 1.00 84.88 214 GLY A N 1
ATOM 1643 C CA . GLY A 1 214 ? 13.220 -13.753 0.200 1.00 84.88 214 GLY A CA 1
ATOM 1644 C C . GLY A 1 214 ? 12.643 -12.487 0.841 1.00 84.88 214 GLY A C 1
ATOM 1645 O O . GLY A 1 214 ? 11.461 -12.451 1.173 1.00 84.88 214 GLY A O 1
ATOM 1646 N N . MET A 1 215 ? 13.442 -11.425 0.971 1.00 83.00 215 MET A N 1
ATOM 1647 C CA . MET A 1 215 ? 12.963 -10.138 1.485 1.00 83.00 215 MET A CA 1
ATOM 1648 C C . MET A 1 215 ? 11.997 -9.454 0.509 1.00 83.00 215 MET A C 1
ATOM 1650 O O . MET A 1 215 ? 10.970 -8.940 0.944 1.00 83.00 215 MET A O 1
ATOM 1654 N N . THR A 1 216 ? 12.268 -9.490 -0.798 1.00 85.19 216 THR A N 1
ATOM 1655 C CA . THR A 1 216 ? 11.341 -8.982 -1.823 1.00 85.19 216 THR A CA 1
ATOM 1656 C C . THR A 1 216 ? 10.015 -9.743 -1.828 1.00 85.19 216 THR A C 1
ATOM 1658 O O . THR A 1 216 ? 8.967 -9.113 -1.917 1.00 85.19 216 THR A O 1
ATOM 1661 N N . LEU A 1 217 ? 10.036 -11.069 -1.655 1.00 88.06 217 LEU A N 1
ATOM 1662 C CA . LEU A 1 217 ? 8.812 -11.872 -1.515 1.00 88.06 217 LEU A CA 1
ATOM 1663 C C . LEU A 1 217 ? 8.038 -11.543 -0.232 1.00 88.06 217 LEU A C 1
ATOM 1665 O O . LEU A 1 217 ? 6.814 -11.488 -0.227 1.00 88.06 217 LEU A O 1
ATOM 1669 N N . ARG A 1 218 ? 8.740 -11.272 0.871 1.00 88.12 218 ARG A N 1
ATOM 1670 C CA . ARG A 1 218 ? 8.082 -10.795 2.092 1.00 88.12 218 ARG A CA 1
ATOM 1671 C C . ARG A 1 218 ? 7.435 -9.427 1.877 1.00 88.12 218 ARG A C 1
ATOM 1673 O O . ARG A 1 218 ? 6.346 -9.188 2.384 1.00 88.12 218 ARG A O 1
ATOM 1680 N N . LEU A 1 219 ? 8.090 -8.540 1.128 1.00 86.75 219 LEU A N 1
ATOM 1681 C CA . LEU A 1 219 ? 7.523 -7.242 0.784 1.00 86.75 219 LEU A CA 1
ATOM 1682 C C . LEU A 1 219 ? 6.259 -7.373 -0.068 1.00 86.75 219 LEU A C 1
ATOM 1684 O O . LEU A 1 219 ? 5.313 -6.635 0.179 1.00 86.75 219 LEU A O 1
ATOM 1688 N N . SER A 1 220 ? 6.209 -8.299 -1.030 1.00 89.81 220 SER A N 1
ATOM 1689 C CA . SER A 1 220 ? 4.978 -8.504 -1.796 1.00 89.81 220 SER A CA 1
ATOM 1690 C C . SER A 1 220 ? 3.808 -8.882 -0.887 1.00 89.81 220 SER A C 1
ATOM 1692 O O . SER A 1 220 ? 2.766 -8.253 -0.998 1.00 89.81 220 SER A O 1
ATOM 1694 N N . THR A 1 221 ? 3.999 -9.782 0.084 1.00 90.62 221 THR A N 1
ATOM 1695 C CA . THR A 1 221 ? 2.946 -10.119 1.062 1.00 90.62 221 THR A CA 1
ATOM 1696 C C . THR A 1 221 ? 2.554 -8.920 1.928 1.00 90.62 221 THR A C 1
ATOM 1698 O O . THR A 1 221 ? 1.376 -8.662 2.123 1.00 90.62 221 THR A O 1
ATOM 1701 N N . LEU A 1 222 ? 3.522 -8.117 2.385 1.00 89.12 222 LEU A N 1
ATOM 1702 C CA . LEU A 1 222 ? 3.220 -6.903 3.157 1.00 89.12 222 LEU A CA 1
ATOM 1703 C C . LEU A 1 222 ? 2.430 -5.864 2.348 1.00 89.12 222 LEU A C 1
ATOM 1705 O O . LEU A 1 222 ? 1.647 -5.107 2.916 1.00 89.12 222 LEU A O 1
ATOM 1709 N N . TYR A 1 223 ? 2.638 -5.802 1.033 1.00 90.50 223 TYR A N 1
ATOM 1710 C CA . TYR A 1 223 ? 1.834 -4.965 0.149 1.00 90.50 223 TYR A CA 1
ATOM 1711 C C . TYR A 1 223 ? 0.408 -5.497 -0.026 1.00 90.50 223 TYR A C 1
ATOM 1713 O O . TYR A 1 223 ? -0.522 -4.691 -0.053 1.00 90.50 223 TYR A O 1
ATOM 1721 N N . GLU A 1 224 ? 0.217 -6.815 -0.081 1.00 92.75 224 GLU A N 1
ATOM 1722 C CA . GLU A 1 224 ? -1.116 -7.435 -0.074 1.00 92.75 224 GLU A CA 1
ATOM 1723 C C . GLU A 1 224 ? -1.847 -7.143 1.252 1.00 92.75 224 GLU A C 1
ATOM 1725 O O . GLU A 1 224 ? -2.980 -6.658 1.232 1.00 92.75 224 GLU A O 1
ATOM 1730 N N . ASP A 1 225 ? -1.166 -7.306 2.395 1.00 90.88 225 ASP A N 1
ATOM 1731 C CA . ASP A 1 225 ? -1.695 -6.975 3.728 1.00 90.88 225 ASP A CA 1
ATOM 1732 C C . ASP A 1 225 ? -2.064 -5.486 3.840 1.00 90.88 225 ASP A C 1
ATOM 1734 O O . ASP A 1 225 ? -3.103 -5.118 4.396 1.00 90.88 225 ASP A O 1
ATOM 1738 N N . LEU A 1 226 ? -1.223 -4.603 3.288 1.00 90.69 226 LEU A N 1
ATOM 1739 C CA . LEU A 1 226 ? -1.493 -3.169 3.238 1.00 90.69 226 LEU A CA 1
ATOM 1740 C C . LEU A 1 226 ? -2.753 -2.872 2.421 1.00 90.69 226 LEU A C 1
ATOM 1742 O O . LEU A 1 226 ? -3.613 -2.125 2.884 1.00 90.69 226 LEU A O 1
ATOM 1746 N N . ALA A 1 227 ? -2.885 -3.457 1.231 1.00 92.06 227 ALA A N 1
ATOM 1747 C CA . ALA A 1 227 ? -4.059 -3.274 0.383 1.00 92.06 227 ALA A CA 1
ATOM 1748 C 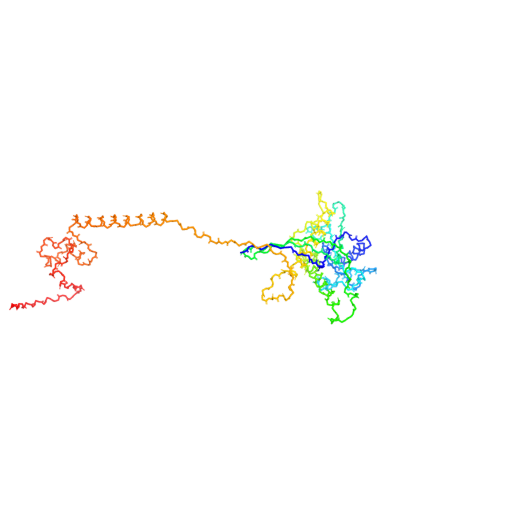C . ALA A 1 227 ? -5.340 -3.804 1.049 1.00 92.06 227 ALA A C 1
ATOM 1750 O O . ALA A 1 227 ? -6.385 -3.149 0.988 1.00 92.06 227 ALA A O 1
ATOM 1751 N N . GLN A 1 228 ? -5.260 -4.941 1.747 1.00 92.69 228 GLN A N 1
ATOM 1752 C CA . GLN A 1 228 ? -6.359 -5.460 2.560 1.00 92.69 228 GLN A CA 1
ATOM 1753 C C . GLN A 1 228 ? -6.747 -4.470 3.669 1.00 92.69 228 GLN A C 1
ATOM 1755 O O . GLN A 1 228 ? -7.927 -4.155 3.824 1.00 92.69 228 GLN A O 1
ATOM 1760 N N . ASN A 1 229 ? -5.775 -3.925 4.401 1.00 90.06 229 ASN A N 1
ATOM 1761 C CA . ASN A 1 229 ? -6.042 -2.958 5.466 1.00 90.06 229 ASN A CA 1
ATOM 1762 C C . ASN A 1 229 ? -6.636 -1.648 4.935 1.00 90.06 229 ASN A C 1
ATOM 1764 O O . ASN A 1 229 ? -7.542 -1.100 5.564 1.00 90.06 229 ASN A O 1
ATOM 1768 N N . ILE A 1 230 ? -6.180 -1.158 3.777 1.00 90.31 230 ILE A N 1
ATOM 1769 C CA . ILE A 1 230 ? -6.779 0.006 3.105 1.00 90.31 230 ILE A CA 1
ATOM 1770 C C . ILE A 1 230 ? -8.239 -0.289 2.755 1.00 90.31 230 ILE A C 1
ATOM 1772 O O . ILE A 1 230 ? -9.109 0.524 3.058 1.00 90.31 230 ILE A O 1
ATOM 1776 N N . THR A 1 231 ? -8.517 -1.460 2.180 1.00 91.06 231 THR A N 1
ATOM 1777 C CA . THR A 1 231 ? -9.874 -1.872 1.794 1.00 91.06 231 THR A CA 1
ATOM 1778 C C . THR A 1 231 ? -10.806 -1.922 3.001 1.00 91.06 231 THR A C 1
ATOM 1780 O O . THR A 1 231 ? -11.869 -1.302 2.986 1.00 91.06 231 THR A O 1
ATOM 1783 N N . LEU A 1 232 ? -10.386 -2.587 4.082 1.00 88.50 232 LEU A N 1
ATOM 1784 C CA . LEU A 1 232 ? -11.154 -2.665 5.327 1.00 88.50 232 LEU A CA 1
ATOM 1785 C C . LEU A 1 232 ? -11.362 -1.283 5.960 1.00 88.50 232 LEU A C 1
ATOM 1787 O O . LEU A 1 232 ? -12.460 -0.982 6.423 1.00 88.50 232 LEU A O 1
ATOM 1791 N N . SER A 1 233 ? -10.335 -0.430 5.947 1.00 87.00 233 SER A N 1
ATOM 1792 C CA . SER A 1 233 ? -10.407 0.922 6.513 1.00 87.00 233 SER A CA 1
ATOM 1793 C C . SER A 1 233 ? -11.311 1.847 5.704 1.00 87.00 233 SER A C 1
ATOM 1795 O O . SER A 1 233 ? -11.986 2.691 6.280 1.00 87.00 233 SER A O 1
ATOM 1797 N N . MET A 1 234 ? -11.351 1.707 4.379 1.00 83.88 234 MET A N 1
ATOM 1798 C CA . MET A 1 234 ? -12.264 2.485 3.541 1.00 83.88 234 MET A CA 1
ATOM 1799 C C . MET A 1 234 ? -13.714 2.026 3.684 1.00 83.88 234 MET A C 1
ATOM 1801 O O . MET A 1 234 ? -14.615 2.857 3.621 1.00 83.88 234 MET A O 1
ATOM 1805 N N . LEU A 1 235 ? -13.944 0.723 3.873 1.00 79.62 235 LEU A N 1
ATOM 1806 C CA . LEU A 1 235 ? -15.295 0.166 3.925 1.00 79.62 235 LEU A CA 1
ATOM 1807 C C . LEU A 1 235 ? -15.926 0.252 5.323 1.00 79.62 235 LEU A C 1
ATOM 1809 O O . LEU A 1 235 ? -17.121 0.508 5.437 1.00 79.62 235 LEU A O 1
ATOM 1813 N N . TYR A 1 236 ? -15.126 0.069 6.377 1.00 78.44 236 TYR A N 1
ATOM 1814 C CA . TYR A 1 236 ? -15.589 0.006 7.771 1.00 78.44 236 TYR A CA 1
ATOM 1815 C C . TYR A 1 236 ? -14.868 0.982 8.704 1.00 78.44 236 TYR A C 1
ATOM 1817 O O . TYR A 1 236 ? -14.991 0.879 9.927 1.00 78.44 236 TYR A O 1
ATOM 1825 N N . GLY A 1 237 ? -14.102 1.924 8.155 1.00 70.62 237 GLY A N 1
ATOM 1826 C CA . GLY A 1 237 ? -13.507 2.998 8.936 1.00 70.62 237 GLY A CA 1
ATOM 1827 C C . GLY A 1 237 ? -14.588 3.870 9.562 1.00 70.62 237 GLY A C 1
ATOM 1828 O O . GLY A 1 237 ? -15.488 4.363 8.884 1.00 70.62 237 GLY A O 1
ATOM 1829 N N . VAL A 1 238 ? -14.491 4.082 10.873 1.00 64.62 238 VAL A N 1
ATOM 1830 C CA . VAL A 1 238 ? -15.410 4.962 11.596 1.00 64.62 238 VAL A CA 1
ATOM 1831 C C . VAL A 1 238 ? -15.102 6.413 11.221 1.00 64.62 238 VAL A C 1
ATOM 1833 O O . VAL A 1 238 ? -14.120 6.989 11.688 1.00 64.62 238 VAL A O 1
ATOM 1836 N N . LEU A 1 239 ? -15.946 7.014 10.382 1.00 59.81 239 LEU A N 1
ATOM 1837 C CA . LEU A 1 239 ? -15.893 8.439 10.057 1.00 59.81 239 LEU A CA 1
ATOM 1838 C C . LEU A 1 239 ? -16.832 9.215 10.996 1.00 59.81 239 LEU A C 1
ATOM 1840 O O . LEU A 1 239 ? -18.040 8.967 10.999 1.00 59.81 239 LEU A O 1
ATOM 1844 N N . PRO A 1 240 ? -16.317 10.158 11.807 1.00 53.91 240 PRO A N 1
ATOM 1845 C CA . PRO A 1 240 ? -17.153 10.941 12.708 1.00 53.91 240 PRO A CA 1
ATOM 1846 C C . PRO A 1 240 ? -18.233 11.714 11.940 1.00 53.91 240 PRO A C 1
ATOM 1848 O O . PRO A 1 240 ? -17.923 12.510 11.057 1.00 53.91 240 PRO A O 1
ATOM 1851 N N . GLY A 1 241 ? -19.500 11.512 12.306 1.00 55.09 241 GLY A N 1
ATOM 1852 C CA . GLY A 1 241 ? -20.626 12.275 11.755 1.00 55.09 241 GLY A CA 1
ATOM 1853 C C . GLY A 1 241 ? -21.162 11.790 10.405 1.00 55.09 241 GLY A C 1
ATOM 1854 O O . GLY A 1 241 ? -22.042 12.451 9.857 1.00 55.09 241 GLY A O 1
ATOM 1855 N N . VAL A 1 242 ? -20.682 10.656 9.884 1.00 56.56 242 VAL A N 1
ATOM 1856 C CA . VAL A 1 242 ? -21.247 10.011 8.689 1.00 56.56 242 VAL A CA 1
ATOM 1857 C C . VAL A 1 242 ? -21.960 8.730 9.112 1.00 56.56 242 VAL A C 1
ATOM 1859 O O . VAL A 1 242 ? -21.320 7.770 9.529 1.00 56.56 242 VAL A O 1
ATOM 1862 N N . ASP A 1 243 ? -23.290 8.731 9.020 1.00 55.62 243 ASP A N 1
ATOM 1863 C CA . ASP A 1 243 ? -24.119 7.545 9.246 1.00 55.62 243 ASP A CA 1
ATOM 1864 C C . ASP A 1 243 ? -24.392 6.901 7.880 1.00 55.62 243 ASP A C 1
ATOM 1866 O O . ASP A 1 243 ? -25.160 7.423 7.066 1.00 55.62 243 ASP A O 1
ATOM 1870 N N . TYR A 1 244 ? -23.673 5.823 7.565 1.00 55.78 244 TYR A N 1
ATOM 1871 C CA . TYR A 1 244 ? -23.849 5.124 6.297 1.00 55.78 244 TYR A CA 1
ATOM 1872 C C . TYR A 1 244 ? -25.182 4.371 6.326 1.00 55.78 244 TYR A C 1
ATOM 1874 O O . TYR A 1 244 ? -25.371 3.436 7.097 1.00 55.78 244 TYR A O 1
ATOM 1882 N N . SER A 1 245 ? -26.112 4.752 5.450 1.00 48.78 245 SER A N 1
ATOM 1883 C CA . SER A 1 245 ? -27.451 4.153 5.341 1.00 48.78 245 SER A CA 1
ATOM 1884 C C . SER A 1 245 ? -27.466 2.715 4.794 1.00 48.78 245 SER A C 1
ATOM 1886 O O . SER A 1 245 ? -28.534 2.119 4.654 1.00 48.78 245 SER A O 1
ATOM 1888 N N . GLY A 1 246 ? -26.296 2.144 4.489 1.00 54.03 246 GLY A N 1
ATOM 1889 C CA . GLY A 1 246 ? -26.130 0.744 4.111 1.00 54.03 246 GLY A CA 1
ATOM 1890 C C . GLY A 1 246 ? -26.189 -0.157 5.340 1.00 54.03 246 GLY A C 1
ATOM 1891 O O . GLY A 1 246 ? -25.159 -0.481 5.921 1.00 54.03 246 GLY A O 1
ATOM 1892 N N . GLN A 1 247 ? -27.394 -0.555 5.742 1.00 52.19 247 GLN A N 1
ATOM 1893 C CA . GLN A 1 247 ? -27.578 -1.551 6.795 1.00 52.19 247 GLN A CA 1
ATOM 1894 C C . GLN A 1 247 ? -27.199 -2.935 6.256 1.00 52.19 247 GLN A C 1
ATOM 1896 O O . GLN A 1 247 ? -27.940 -3.538 5.483 1.00 52.19 247 GLN A O 1
ATOM 1901 N N . THR A 1 248 ? -26.028 -3.435 6.644 1.00 57.75 248 THR A N 1
ATOM 1902 C CA . THR A 1 248 ? -25.718 -4.868 6.581 1.00 57.75 248 THR A CA 1
ATOM 1903 C C . THR A 1 248 ? -26.124 -5.509 7.898 1.00 57.75 248 THR A C 1
ATOM 1905 O O . THR A 1 248 ? -25.527 -5.229 8.938 1.00 57.75 248 THR A O 1
ATOM 1908 N N . ASP A 1 249 ? -27.140 -6.369 7.850 1.00 57.91 249 ASP A N 1
ATOM 1909 C CA . ASP A 1 249 ? -27.560 -7.161 9.001 1.00 57.91 249 ASP A CA 1
ATOM 1910 C C . ASP A 1 249 ? -26.540 -8.277 9.252 1.00 57.91 249 ASP A C 1
ATOM 1912 O O . ASP A 1 249 ? -26.388 -9.193 8.444 1.00 57.91 249 ASP A O 1
ATOM 1916 N N . ALA A 1 250 ? -25.847 -8.208 10.386 1.00 64.06 250 ALA A N 1
ATOM 1917 C CA . ALA A 1 250 ? -24.966 -9.265 10.871 1.00 64.06 250 ALA A CA 1
ATOM 1918 C C . ALA A 1 250 ? -25.493 -9.810 12.202 1.00 64.06 250 ALA A C 1
ATOM 1920 O O . ALA A 1 250 ? -26.034 -9.069 13.027 1.00 64.06 250 ALA A O 1
ATOM 1921 N N . ALA A 1 251 ? -25.337 -11.114 12.436 1.00 72.31 251 ALA A N 1
ATOM 1922 C CA . ALA A 1 251 ? -25.652 -11.700 13.732 1.00 72.31 251 ALA A CA 1
ATOM 1923 C C . ALA A 1 251 ? -24.597 -11.253 14.754 1.00 72.31 251 ALA A C 1
ATOM 1925 O O . ALA A 1 251 ? -23.412 -11.538 14.601 1.00 72.31 251 ALA A O 1
ATOM 1926 N N . VAL A 1 252 ? -25.030 -10.545 15.798 1.00 71.81 252 VAL A N 1
ATOM 1927 C CA . VAL A 1 252 ? -24.124 -9.920 16.766 1.00 71.81 252 VAL A CA 1
ATOM 1928 C C . VAL A 1 252 ? -24.170 -10.623 18.116 1.00 71.81 252 VAL A C 1
ATOM 1930 O O . VAL A 1 252 ? -25.236 -10.780 18.715 1.00 71.81 252 VAL A O 1
ATOM 1933 N N . ILE A 1 253 ? -22.998 -10.935 18.666 1.00 76.69 253 ILE A N 1
ATOM 1934 C CA . ILE A 1 253 ? -22.849 -11.337 20.063 1.00 76.69 253 ILE A CA 1
ATOM 1935 C C . ILE A 1 253 ? -22.539 -10.091 20.895 1.00 76.69 253 ILE A C 1
ATOM 1937 O O . ILE A 1 253 ? -21.495 -9.452 20.768 1.00 76.69 253 ILE A O 1
ATOM 1941 N N . LYS A 1 254 ? -23.473 -9.735 21.780 1.00 71.75 254 LYS A N 1
ATOM 1942 C CA . LYS A 1 254 ? -23.371 -8.571 22.665 1.00 71.75 254 LYS A CA 1
ATOM 1943 C C . LYS A 1 254 ? -23.057 -9.012 24.089 1.00 71.75 254 LYS A C 1
ATOM 1945 O O . LYS A 1 254 ? -23.881 -9.664 24.728 1.00 71.75 254 LYS A O 1
ATOM 1950 N N . SER A 1 255 ? -21.926 -8.567 24.635 1.00 70.38 255 SER A N 1
ATOM 1951 C CA . SER A 1 255 ? -21.619 -8.721 26.059 1.00 70.38 255 SER A CA 1
ATOM 1952 C C . SER A 1 255 ? -21.684 -7.376 26.786 1.00 70.38 255 SER A C 1
ATOM 1954 O O . SER A 1 255 ? -21.089 -6.359 26.407 1.00 70.38 255 SER A O 1
ATOM 1956 N N . THR A 1 256 ? -22.486 -7.349 27.849 1.00 63.59 256 THR A N 1
ATOM 1957 C CA . THR A 1 256 ? -22.689 -6.155 28.671 1.00 63.59 256 THR A CA 1
ATOM 1958 C C . THR A 1 256 ? -22.119 -6.412 30.054 1.00 63.59 256 THR A C 1
ATOM 1960 O O . THR A 1 256 ? -22.650 -7.222 30.808 1.00 63.59 256 THR A O 1
ATOM 1963 N N . PHE A 1 257 ? -21.050 -5.700 30.401 1.00 62.81 257 PHE A N 1
ATOM 1964 C CA . PHE A 1 257 ? -20.553 -5.650 31.770 1.00 62.81 257 PHE A CA 1
ATOM 1965 C C . PHE A 1 257 ? -21.409 -4.657 32.554 1.00 62.81 257 PHE A C 1
ATOM 1967 O O . PHE A 1 257 ? -21.411 -3.462 32.258 1.00 62.81 257 PHE A O 1
ATOM 1974 N N . GLN A 1 258 ? -22.175 -5.154 33.523 1.00 57.94 258 GLN A N 1
ATOM 1975 C CA . GLN A 1 258 ? -22.928 -4.308 34.443 1.00 57.94 258 GLN A CA 1
ATOM 1976 C C . GLN A 1 258 ? -22.069 -4.039 35.685 1.00 57.94 258 GLN A C 1
ATOM 1978 O O . GLN A 1 258 ? -21.615 -5.001 36.312 1.00 57.94 258 GLN A O 1
ATOM 1983 N N . PRO A 1 259 ? -21.833 -2.769 36.069 1.00 53.44 259 PRO A N 1
ATOM 1984 C CA . PRO A 1 259 ? -21.156 -2.467 37.319 1.00 53.44 259 PRO A CA 1
ATOM 1985 C C . PRO A 1 259 ? -22.031 -2.953 38.475 1.00 53.44 259 PRO A C 1
ATOM 1987 O O . PRO A 1 259 ? -23.067 -2.371 38.795 1.00 53.44 259 PRO A O 1
ATOM 1990 N N . ARG A 1 260 ? -21.626 -4.058 39.102 1.00 53.41 260 ARG A N 1
ATOM 1991 C CA . ARG A 1 260 ? -22.271 -4.553 40.313 1.00 53.41 260 ARG A CA 1
ATOM 1992 C C . ARG A 1 260 ? -21.619 -3.864 41.500 1.00 53.41 260 ARG A C 1
ATOM 1994 O O . ARG A 1 260 ? -20.557 -4.277 41.957 1.00 53.41 260 ARG A O 1
ATOM 2001 N N . PHE A 1 261 ? -22.252 -2.804 41.989 1.00 61.62 261 PHE A N 1
ATOM 2002 C CA . PHE A 1 261 ? -21.845 -2.169 43.237 1.00 61.62 261 PHE A CA 1
ATOM 2003 C C . PHE A 1 261 ? -22.103 -3.145 44.389 1.00 61.62 261 PHE A C 1
ATOM 2005 O O . PHE A 1 261 ? -23.238 -3.345 44.819 1.00 61.62 261 PHE A O 1
ATOM 2012 N N . VAL A 1 262 ? -21.046 -3.807 44.857 1.00 69.69 262 VAL A N 1
ATOM 2013 C CA . VAL A 1 262 ? -21.112 -4.665 46.040 1.00 69.69 262 VAL A CA 1
ATOM 2014 C C . VAL A 1 262 ? -21.013 -3.766 47.264 1.00 69.69 262 VAL A C 1
ATOM 2016 O O . VAL A 1 262 ? -19.942 -3.272 47.610 1.00 69.69 262 VAL A O 1
ATOM 2019 N N . TYR A 1 263 ? -22.150 -3.526 47.913 1.00 71.94 263 TYR A N 1
ATOM 2020 C CA . TYR A 1 263 ? -22.190 -2.787 49.169 1.00 71.94 263 TYR A CA 1
ATOM 2021 C C . TYR A 1 263 ? -21.531 -3.615 50.281 1.00 71.94 263 TYR A C 1
ATOM 2023 O O . TYR A 1 263 ? -22.006 -4.698 50.627 1.00 71.94 263 TYR A O 1
ATOM 2031 N N . GLN A 1 264 ? -20.428 -3.112 50.840 1.00 79.56 264 GLN A N 1
ATOM 2032 C CA . GLN A 1 264 ? -19.692 -3.744 51.938 1.00 79.56 264 GLN A CA 1
ATOM 2033 C C . GLN A 1 264 ? -19.928 -2.969 53.247 1.00 79.56 264 GLN A C 1
ATOM 2035 O O . GLN A 1 264 ? -19.164 -2.061 53.580 1.00 79.56 264 GLN A O 1
ATOM 2040 N N . PRO A 1 265 ? -20.967 -3.326 54.031 1.00 83.50 265 PRO A N 1
ATOM 2041 C CA . PRO A 1 265 ? -21.351 -2.575 55.232 1.00 83.50 265 PRO A CA 1
ATOM 2042 C C . PRO A 1 265 ? -20.260 -2.564 56.309 1.00 83.50 265 PRO A C 1
ATOM 2044 O O . PRO A 1 265 ? -20.177 -1.631 57.102 1.00 83.50 265 PRO A O 1
ATOM 2047 N N . ARG A 1 266 ? -19.391 -3.584 56.329 1.00 85.69 266 ARG A N 1
ATOM 2048 C CA . ARG A 1 266 ? -18.293 -3.693 57.299 1.00 85.69 266 ARG A CA 1
ATOM 2049 C C . ARG A 1 266 ? -17.268 -2.575 57.139 1.00 85.69 266 ARG A C 1
ATOM 2051 O O . ARG A 1 266 ? -16.829 -2.029 58.141 1.00 85.69 266 ARG A O 1
ATOM 2058 N N . THR A 1 267 ? -16.922 -2.208 55.907 1.00 83.94 267 THR A N 1
ATOM 2059 C CA . THR A 1 267 ? -15.938 -1.150 55.644 1.00 83.94 267 THR A CA 1
ATOM 2060 C C . THR A 1 267 ? -16.449 0.198 56.139 1.00 83.94 267 THR A C 1
ATOM 2062 O O . THR A 1 267 ? -15.701 0.927 56.780 1.00 83.94 267 THR A O 1
ATOM 2065 N N . LEU A 1 268 ? -17.739 0.483 55.923 1.00 84.94 268 LEU A N 1
ATOM 2066 C CA . LEU A 1 268 ? -18.393 1.695 56.415 1.00 84.94 268 LEU A CA 1
ATOM 2067 C C . LEU A 1 268 ? -18.405 1.732 57.953 1.00 84.94 268 LEU A C 1
ATOM 2069 O O . LEU A 1 268 ? -17.995 2.711 58.562 1.00 84.94 268 LEU A O 1
ATOM 2073 N N . LEU A 1 269 ? -18.816 0.643 58.606 1.00 90.81 269 LEU A N 1
ATOM 2074 C CA . LEU A 1 269 ? -18.844 0.594 60.071 1.00 90.81 269 LEU A CA 1
ATOM 2075 C C . LEU A 1 269 ? -17.449 0.761 60.689 1.00 90.81 269 LEU A C 1
ATOM 2077 O O . LEU A 1 269 ? -17.314 1.437 61.705 1.00 90.81 269 LEU A O 1
ATOM 2081 N N . VAL A 1 270 ? -16.413 0.190 60.067 1.00 91.81 270 VAL A N 1
ATOM 2082 C CA . VAL A 1 270 ? -15.029 0.318 60.540 1.00 91.81 270 VAL A CA 1
ATOM 2083 C C . VAL A 1 270 ? -14.510 1.746 60.364 1.00 91.81 270 VAL A C 1
ATOM 2085 O O . VAL A 1 270 ? -13.968 2.299 61.316 1.00 91.81 270 VAL A O 1
ATOM 2088 N N . THR A 1 271 ? -14.685 2.375 59.197 1.00 91.44 271 THR A N 1
ATOM 2089 C CA . THR A 1 271 ? -14.162 3.735 58.963 1.00 91.44 271 THR A CA 1
ATOM 2090 C C . THR A 1 271 ? -14.848 4.770 59.845 1.00 91.44 271 THR A C 1
ATOM 2092 O O . THR A 1 271 ? -14.168 5.564 60.499 1.00 91.44 271 THR A O 1
ATOM 2095 N N . TYR A 1 272 ? -16.180 4.727 59.932 1.00 91.56 272 TYR A N 1
ATOM 2096 C CA . TYR A 1 272 ? -16.926 5.625 60.807 1.00 91.56 272 TYR A CA 1
ATOM 2097 C C . TYR A 1 272 ? -16.620 5.334 62.279 1.00 91.56 272 TYR A C 1
ATOM 2099 O O . TYR A 1 272 ? -16.273 6.260 63.006 1.00 91.56 272 TYR A O 1
ATOM 2107 N N . GLY A 1 273 ? -16.625 4.066 62.701 1.00 93.50 273 GLY A N 1
ATOM 2108 C CA . GLY A 1 273 ? -16.318 3.685 64.082 1.00 93.50 273 GLY A CA 1
ATOM 2109 C C . GLY A 1 273 ? -14.935 4.149 64.548 1.00 93.50 273 GLY A C 1
ATOM 2110 O O . GLY A 1 273 ? -14.813 4.738 65.621 1.00 93.50 273 GLY A O 1
ATOM 2111 N N . VAL A 1 274 ? -13.900 3.955 63.725 1.00 94.75 274 VAL A N 1
ATOM 2112 C CA . VAL A 1 274 ? -12.532 4.393 64.044 1.00 94.75 274 VAL A CA 1
ATOM 2113 C C . VAL A 1 274 ? -12.438 5.921 64.089 1.00 94.75 274 VAL A C 1
ATOM 2115 O O . VAL A 1 274 ? -11.869 6.465 65.034 1.00 94.75 274 VAL A O 1
ATOM 2118 N N . SER A 1 275 ? -13.035 6.628 63.122 1.00 93.62 275 SER A N 1
ATOM 2119 C CA . SER A 1 275 ? -13.019 8.099 63.096 1.00 93.62 275 SER A CA 1
ATOM 2120 C C . SER A 1 275 ? -13.693 8.720 64.327 1.00 93.62 275 SER A C 1
ATOM 2122 O O . SER A 1 275 ? -13.133 9.624 64.951 1.00 93.62 275 SER A O 1
ATOM 2124 N N . THR A 1 276 ? -14.850 8.189 64.737 1.00 95.12 276 THR A N 1
ATOM 2125 C CA . THR A 1 276 ? -15.583 8.650 65.921 1.00 95.12 276 THR A CA 1
ATOM 2126 C C . THR A 1 276 ? -14.813 8.360 67.208 1.00 95.12 276 THR A C 1
ATOM 2128 O O . THR A 1 276 ? -14.771 9.216 68.090 1.00 95.12 276 THR A O 1
ATOM 2131 N N . LEU A 1 277 ? -14.153 7.201 67.309 1.00 95.62 277 LEU A N 1
ATOM 2132 C CA . LEU A 1 277 ? -13.313 6.853 68.457 1.00 95.62 277 LEU A CA 1
ATOM 2133 C C . LEU A 1 277 ? -12.150 7.844 68.626 1.00 95.62 277 LEU A C 1
ATOM 2135 O O . LEU A 1 277 ? -11.944 8.367 69.720 1.00 95.62 277 LEU A O 1
ATOM 2139 N N . PHE A 1 278 ? -11.414 8.143 67.552 1.00 95.81 278 PHE A N 1
ATOM 2140 C CA . PHE A 1 278 ? -10.306 9.101 67.613 1.00 95.81 278 PHE A CA 1
ATOM 2141 C C . PHE A 1 278 ? -10.780 10.517 67.945 1.00 95.81 278 PHE A C 1
ATOM 2143 O O . PHE A 1 278 ? -10.171 11.178 68.786 1.00 95.81 278 PHE A O 1
ATOM 2150 N N . ALA A 1 279 ? -11.890 10.968 67.352 1.00 95.25 279 ALA A N 1
ATOM 2151 C CA . ALA A 1 279 ? -12.483 12.260 67.689 1.00 95.25 279 ALA A CA 1
ATOM 2152 C C . ALA A 1 279 ? -12.856 12.339 69.181 1.00 95.25 279 ALA A C 1
ATOM 2154 O O . ALA A 1 279 ? -12.570 13.341 69.836 1.00 95.25 279 ALA A O 1
ATOM 2155 N N . PHE A 1 280 ? -13.424 11.265 69.737 1.00 95.69 280 PHE A N 1
ATOM 2156 C CA . PHE A 1 280 ? -13.766 11.188 71.155 1.00 95.69 280 PHE A CA 1
ATOM 2157 C C . PHE A 1 280 ? -12.526 11.265 72.057 1.00 95.69 280 PHE A C 1
ATOM 2159 O O . PHE A 1 280 ? -12.513 12.043 73.010 1.00 95.69 280 PHE A O 1
ATOM 2166 N N . ILE A 1 281 ? -11.456 10.532 71.728 1.00 95.69 281 ILE A N 1
ATOM 2167 C CA . ILE A 1 281 ? -10.188 10.576 72.477 1.00 95.69 281 ILE A CA 1
ATOM 2168 C C . ILE A 1 281 ? -9.607 11.998 72.486 1.00 95.69 281 ILE A C 1
ATOM 2170 O O . ILE A 1 281 ? -9.207 12.485 73.542 1.00 95.69 281 ILE A O 1
ATOM 2174 N N . CYS A 1 282 ? -9.608 12.697 71.346 1.00 93.62 282 CYS A N 1
ATOM 2175 C CA . CYS A 1 282 ? -9.131 14.080 71.259 1.00 93.62 282 CYS A CA 1
ATOM 2176 C C . CYS A 1 282 ? -9.922 15.034 72.165 1.00 93.62 282 CYS A C 1
ATOM 2178 O O . CYS A 1 282 ? -9.324 15.850 72.867 1.00 93.62 282 CYS A O 1
ATOM 2180 N N . VAL A 1 283 ? -11.254 14.916 72.187 1.00 93.56 283 VAL A N 1
ATOM 2181 C CA . VAL A 1 283 ? -12.109 15.740 73.055 1.00 93.56 283 VAL A CA 1
ATOM 2182 C C . VAL A 1 283 ? -11.831 15.445 74.528 1.00 93.56 283 VAL A C 1
ATOM 2184 O O . VAL A 1 283 ? -11.658 16.378 75.308 1.00 93.56 283 VAL A O 1
ATOM 2187 N N . VAL A 1 284 ? -11.718 14.169 74.912 1.00 93.62 284 VAL A N 1
ATOM 2188 C CA . VAL A 1 284 ? -11.420 13.775 76.299 1.00 93.62 284 VAL A CA 1
ATOM 2189 C C . VAL A 1 284 ? -10.057 14.302 76.747 1.00 93.62 284 VAL A C 1
ATOM 2191 O O . VAL A 1 284 ? -9.955 14.861 77.837 1.00 93.62 284 VAL A O 1
ATOM 2194 N N . MET A 1 285 ? -9.021 14.193 75.909 1.00 91.75 285 MET A N 1
ATOM 2195 C CA . MET A 1 285 ? -7.703 14.759 76.219 1.00 91.75 285 MET A CA 1
ATOM 2196 C C . MET A 1 285 ? -7.747 16.286 76.342 1.00 91.75 285 MET A C 1
ATOM 2198 O O . MET A 1 285 ? -7.139 16.835 77.258 1.00 91.75 285 MET A O 1
ATOM 2202 N N . GLY A 1 286 ? -8.497 16.971 75.472 1.00 86.06 286 GLY A N 1
ATOM 2203 C CA . GLY A 1 286 ? -8.692 18.420 75.550 1.00 86.06 286 GLY A CA 1
ATOM 2204 C C . GLY A 1 286 ? -9.380 18.852 76.848 1.00 86.06 286 GLY A C 1
ATOM 2205 O O . GLY A 1 286 ? -8.911 19.768 77.522 1.00 86.06 286 GLY A O 1
ATOM 2206 N N . VAL A 1 287 ? -10.443 18.149 77.250 1.00 88.38 287 VAL A N 1
ATOM 2207 C CA . VAL A 1 287 ? -11.143 18.397 78.521 1.00 88.38 287 VAL A CA 1
ATOM 2208 C C . VAL A 1 287 ? -10.230 18.112 79.714 1.00 88.38 287 VAL A C 1
ATOM 2210 O O . VAL A 1 287 ? -10.158 18.925 80.632 1.00 88.38 287 VAL A O 1
ATOM 2213 N N . HIS A 1 288 ? -9.487 17.003 79.698 1.00 87.31 288 HIS A N 1
ATOM 2214 C CA . HIS A 1 288 ? -8.546 16.666 80.768 1.00 87.31 288 HIS A CA 1
ATOM 2215 C C . HIS A 1 288 ? -7.442 17.726 80.916 1.00 87.31 288 HIS A C 1
ATOM 2217 O O . HIS A 1 288 ? -7.114 18.125 82.033 1.00 87.31 288 HIS A O 1
ATOM 2223 N N . ALA A 1 289 ? -6.896 18.222 79.802 1.00 83.38 289 ALA A N 1
ATOM 2224 C CA . ALA A 1 289 ? -5.900 19.291 79.810 1.00 83.38 289 ALA A CA 1
ATOM 2225 C C . ALA A 1 289 ? -6.460 20.601 80.389 1.00 83.38 289 ALA A C 1
ATOM 2227 O O . ALA A 1 289 ? -5.785 21.250 81.186 1.00 83.38 289 ALA A O 1
ATOM 2228 N N . LEU A 1 290 ? -7.700 20.967 80.046 1.00 81.38 290 LEU A N 1
ATOM 2229 C CA . LEU A 1 290 ? -8.361 22.152 80.603 1.00 81.38 290 LEU A CA 1
ATOM 2230 C C . LEU A 1 290 ? -8.603 22.026 82.112 1.00 81.38 290 LEU A C 1
ATOM 2232 O O . LEU A 1 290 ? -8.348 22.975 82.851 1.00 81.38 290 LEU A O 1
ATOM 2236 N N . LEU A 1 291 ? -9.050 20.857 82.579 1.00 82.56 291 LEU A N 1
ATOM 2237 C CA . LEU A 1 291 ? -9.296 20.617 84.002 1.00 82.56 291 LEU A CA 1
ATOM 2238 C C . LEU A 1 291 ? -8.004 20.633 84.829 1.00 82.56 291 LEU A C 1
ATOM 2240 O O . LEU A 1 291 ? -8.005 21.173 85.930 1.00 82.56 291 LEU A O 1
ATOM 2244 N N . HIS A 1 292 ? -6.906 20.076 84.306 1.00 78.44 292 HIS A N 1
ATOM 2245 C CA . HIS A 1 292 ? -5.626 20.050 85.019 1.00 78.44 292 HIS A CA 1
ATOM 2246 C C . HIS A 1 292 ? -4.916 21.410 85.010 1.00 78.44 292 HIS A C 1
ATOM 2248 O O . HIS A 1 292 ? -4.289 21.786 85.998 1.00 78.44 292 HIS A O 1
ATOM 2254 N N . ASN A 1 293 ? -5.006 22.160 83.909 1.00 74.25 293 ASN A N 1
ATOM 2255 C CA . ASN A 1 293 ? -4.353 23.464 83.811 1.00 74.25 293 ASN A CA 1
ATOM 2256 C C . ASN A 1 293 ? -5.142 24.573 84.523 1.00 74.25 293 ASN A C 1
ATOM 2258 O O . ASN A 1 293 ? -4.560 25.612 84.819 1.00 74.25 293 ASN A O 1
ATOM 2262 N N . GLY A 1 294 ? -6.441 24.376 84.801 1.00 67.62 294 GLY A N 1
ATOM 2263 C CA . GLY A 1 294 ? -7.276 25.283 85.607 1.00 67.62 294 GLY A CA 1
ATOM 2264 C C . GLY A 1 294 ? -7.468 26.695 85.031 1.00 67.62 294 GLY A C 1
ATOM 2265 O O . GLY A 1 294 ? -8.180 27.505 85.620 1.00 67.62 294 GLY A O 1
ATOM 2266 N N . ALA A 1 295 ? -6.848 26.989 83.888 1.00 66.19 295 ALA A N 1
ATOM 2267 C CA . ALA A 1 295 ? -6.781 28.290 83.248 1.00 66.19 295 ALA A CA 1
ATOM 2268 C C . ALA A 1 295 ? -6.643 28.125 81.727 1.00 66.19 295 ALA A C 1
ATOM 2270 O O . ALA A 1 295 ? -5.909 27.262 81.238 1.00 66.19 295 ALA A O 1
ATOM 2271 N N . SER A 1 296 ? -7.346 28.975 80.977 1.00 67.12 296 SER A N 1
ATOM 2272 C CA . SER A 1 296 ? -7.177 29.115 79.528 1.00 67.12 296 SER A CA 1
ATOM 2273 C C . SER A 1 296 ? -6.173 30.231 79.254 1.00 67.12 296 SER A C 1
ATOM 2275 O O . SER A 1 296 ? -6.294 31.320 79.816 1.00 67.12 296 SER A O 1
ATOM 2277 N N . TYR A 1 297 ? -5.185 29.972 78.399 1.00 71.19 297 TYR A N 1
ATOM 2278 C CA . TYR A 1 297 ? -4.203 30.969 77.977 1.00 71.19 297 TYR A CA 1
ATOM 2279 C C . TYR A 1 297 ? -4.384 31.247 76.491 1.00 71.19 297 TYR A C 1
ATOM 2281 O O . TYR A 1 297 ? -4.349 30.336 75.666 1.00 71.19 297 TYR A O 1
ATOM 2289 N N . THR A 1 298 ? -4.561 32.518 76.153 1.00 68.12 298 THR A N 1
ATOM 2290 C CA . THR A 1 298 ? -4.643 32.987 74.771 1.00 68.12 298 THR A CA 1
ATOM 2291 C C . THR A 1 298 ? -3.401 33.804 74.421 1.00 68.12 298 THR A C 1
ATOM 2293 O O . THR A 1 298 ? -2.814 34.453 75.287 1.00 68.12 298 THR A O 1
ATOM 2296 N N . ASN A 1 299 ? -3.016 33.842 73.146 1.00 67.56 299 ASN A N 1
ATOM 2297 C CA . ASN A 1 299 ? -1.909 34.676 72.655 1.00 67.56 299 ASN A CA 1
ATOM 2298 C C . ASN A 1 299 ? -2.349 36.127 72.374 1.00 67.56 299 ASN A C 1
ATOM 2300 O O . ASN A 1 299 ? -1.880 36.764 71.432 1.00 67.56 299 ASN A O 1
ATOM 2304 N N . SER A 1 300 ? -3.279 36.657 73.168 1.00 73.94 300 SER A N 1
ATOM 2305 C CA . SER A 1 300 ? -3.746 38.039 73.046 1.00 73.94 300 SER A CA 1
ATOM 2306 C C . SER A 1 300 ? -2.709 39.020 73.594 1.00 73.94 300 SER A C 1
ATOM 2308 O O . SER A 1 300 ? -1.988 38.725 74.548 1.00 73.94 300 SER A O 1
ATOM 2310 N N . PHE A 1 301 ? -2.681 40.236 73.040 1.00 74.06 301 PHE A N 1
ATOM 2311 C CA . PHE A 1 301 ? -1.781 41.309 73.483 1.00 74.06 301 PHE A CA 1
ATOM 2312 C C . PHE A 1 301 ? -1.870 41.570 74.997 1.00 74.06 301 PHE A C 1
ATOM 2314 O O . PHE A 1 301 ? -0.849 41.742 75.656 1.00 74.06 301 PHE A O 1
ATOM 2321 N N . SER A 1 302 ? -3.074 41.505 75.575 1.00 71.50 302 SER A N 1
ATOM 2322 C CA . SER A 1 302 ? -3.299 41.637 77.020 1.00 71.50 302 SER A CA 1
ATOM 2323 C C . SER A 1 302 ? -2.583 40.566 77.846 1.00 71.50 302 SER A C 1
ATOM 2325 O O . SER A 1 302 ? -2.091 40.862 78.930 1.00 71.50 302 SER A O 1
ATOM 2327 N N . THR A 1 303 ? -2.505 39.330 77.348 1.00 78.62 303 THR A N 1
ATOM 2328 C CA . THR A 1 303 ? -1.787 38.234 78.011 1.00 78.62 303 THR A CA 1
ATOM 2329 C C . THR A 1 303 ? -0.284 38.472 77.958 1.00 78.62 303 THR A C 1
ATOM 2331 O O . THR A 1 303 ? 0.388 38.346 78.977 1.00 78.62 303 THR A O 1
ATOM 2334 N N . ILE A 1 304 ? 0.234 38.919 76.810 1.00 76.94 304 ILE A N 1
ATOM 2335 C CA . ILE A 1 304 ? 1.655 39.255 76.652 1.00 76.94 304 ILE A CA 1
ATOM 2336 C C . ILE A 1 304 ? 2.044 40.405 77.597 1.00 76.94 304 ILE A C 1
ATOM 2338 O O . ILE A 1 304 ? 2.983 40.256 78.375 1.00 76.94 304 ILE A O 1
ATOM 2342 N N . VAL A 1 305 ? 1.286 41.510 77.616 1.00 76.62 305 VAL A N 1
ATOM 2343 C CA . VAL A 1 305 ? 1.567 42.670 78.487 1.00 76.62 305 VAL A CA 1
ATOM 2344 C C . VAL A 1 305 ? 1.558 42.284 79.972 1.00 76.62 305 VAL A C 1
ATOM 2346 O O . VAL A 1 305 ? 2.471 42.665 80.705 1.00 76.62 305 VAL A O 1
ATOM 2349 N N . ARG A 1 306 ? 0.588 41.470 80.413 1.00 75.19 306 ARG A N 1
ATOM 2350 C CA . ARG A 1 306 ? 0.481 41.001 81.810 1.00 75.19 306 ARG A CA 1
ATOM 2351 C C . ARG A 1 306 ? 1.675 40.147 82.252 1.00 75.19 306 ARG A C 1
ATOM 2353 O O . ARG A 1 306 ? 2.077 40.228 83.410 1.00 75.19 306 ARG A O 1
ATOM 2360 N N . VAL A 1 307 ? 2.266 39.372 81.340 1.00 78.06 307 VAL A N 1
ATOM 2361 C CA . VAL A 1 307 ? 3.399 38.478 81.642 1.00 78.06 307 VAL A CA 1
ATOM 2362 C C . VAL A 1 307 ? 4.757 39.186 81.512 1.00 78.06 307 VAL A C 1
ATOM 2364 O O . VAL A 1 307 ? 5.701 38.822 82.209 1.00 78.06 307 VAL A O 1
ATOM 2367 N N . THR A 1 308 ? 4.874 40.236 80.686 1.00 76.12 308 THR A N 1
ATOM 2368 C CA . THR A 1 308 ? 6.159 40.920 80.406 1.00 76.12 308 THR A CA 1
ATOM 2369 C C . THR A 1 308 ? 6.815 41.665 81.583 1.00 76.12 308 THR A C 1
ATOM 2371 O O . THR A 1 308 ? 7.959 42.083 81.442 1.00 76.12 308 THR A O 1
ATOM 2374 N N . ARG A 1 309 ? 6.159 41.789 82.752 1.00 68.12 309 ARG A N 1
ATOM 2375 C CA . ARG A 1 309 ? 6.724 42.351 84.008 1.00 68.12 309 ARG A CA 1
ATOM 2376 C C . ARG A 1 309 ? 7.475 43.688 83.844 1.00 68.12 309 ARG A C 1
ATOM 2378 O O . ARG A 1 309 ? 8.447 43.950 84.549 1.00 68.12 309 ARG A O 1
ATOM 2385 N N . ASP A 1 310 ? 7.016 44.552 82.942 1.00 74.06 310 ASP A N 1
ATOM 2386 C CA . ASP A 1 310 ? 7.616 45.875 82.758 1.00 74.06 310 ASP A CA 1
ATOM 2387 C C . ASP A 1 310 ? 7.197 46.832 83.904 1.00 74.06 310 ASP A C 1
ATOM 2389 O O . ASP A 1 310 ? 5.999 46.917 84.211 1.00 74.06 310 ASP A O 1
ATOM 2393 N N . PRO A 1 311 ? 8.134 47.585 84.524 1.00 69.81 311 PRO A N 1
ATOM 2394 C CA . PRO A 1 311 ? 7.838 48.523 85.615 1.00 69.81 311 PRO A CA 1
ATOM 2395 C C . PRO A 1 311 ? 6.793 49.590 85.259 1.00 69.81 311 PRO A C 1
ATOM 2397 O O . PRO A 1 311 ? 6.083 50.101 86.127 1.00 69.81 311 PRO A O 1
ATOM 2400 N N . SER A 1 312 ? 6.681 49.932 83.974 1.00 67.75 312 SER A N 1
ATOM 2401 C CA . SER A 1 312 ? 5.744 50.932 83.454 1.00 67.75 312 SER A CA 1
ATOM 2402 C C . SER A 1 312 ? 4.288 50.480 83.584 1.00 67.75 312 SER A C 1
ATOM 2404 O O . SER A 1 312 ? 3.390 51.318 83.679 1.00 67.75 312 SER A O 1
ATOM 2406 N N . PHE A 1 313 ? 4.049 49.165 83.633 1.00 68.69 313 PHE A N 1
ATOM 2407 C CA . PHE A 1 313 ? 2.719 48.561 83.742 1.00 68.69 313 PHE A CA 1
ATOM 2408 C C . PHE A 1 313 ? 2.400 48.044 85.147 1.00 68.69 313 PHE A C 1
ATOM 2410 O O . PHE A 1 313 ? 1.271 47.625 85.395 1.00 68.69 313 PHE A O 1
ATOM 2417 N N . SER A 1 314 ? 3.329 48.156 86.102 1.00 66.75 314 SER A N 1
ATOM 2418 C CA . SER A 1 314 ? 3.113 47.743 87.497 1.00 66.75 314 SER A CA 1
ATOM 2419 C C . SER A 1 314 ? 1.957 48.477 88.184 1.00 66.75 314 SER A C 1
ATOM 2421 O O . SER A 1 314 ? 1.441 47.992 89.177 1.00 66.75 314 SER A O 1
ATOM 2423 N N . ARG A 1 315 ? 1.516 49.630 87.656 1.00 67.31 315 ARG A N 1
ATOM 2424 C CA . ARG A 1 315 ? 0.326 50.346 88.153 1.00 67.31 315 ARG A CA 1
ATOM 2425 C C . ARG A 1 315 ? -1.007 49.752 87.683 1.00 67.31 315 ARG A C 1
ATOM 2427 O O . ARG A 1 315 ? -2.023 50.034 88.303 1.00 67.31 315 ARG A O 1
ATOM 2434 N N . LEU A 1 316 ? -1.016 48.994 86.584 1.00 66.25 316 LEU A N 1
ATOM 2435 C CA . LEU A 1 316 ? -2.213 48.321 86.056 1.00 66.25 316 LEU A CA 1
ATOM 2436 C C . LEU A 1 316 ? -2.424 46.934 86.681 1.00 66.25 316 LEU A C 1
ATOM 2438 O O . LEU A 1 316 ? -3.529 46.404 86.627 1.00 66.25 316 LEU A O 1
ATOM 2442 N N . ILE A 1 317 ? -1.365 46.345 87.235 1.00 70.25 317 ILE A N 1
ATOM 2443 C CA . ILE A 1 317 ? -1.357 45.019 87.852 1.00 70.25 317 ILE A CA 1
ATOM 2444 C C . ILE A 1 317 ? -1.627 45.225 89.342 1.00 70.25 317 ILE A C 1
ATOM 2446 O O . ILE A 1 317 ? -0.769 45.736 90.058 1.00 70.25 317 ILE A O 1
ATOM 2450 N N . ALA A 1 318 ? -2.839 44.896 89.788 1.00 65.06 318 ALA A N 1
ATOM 2451 C CA . ALA A 1 318 ? -3.270 45.159 91.160 1.00 65.06 318 ALA A CA 1
ATOM 2452 C C . ALA A 1 318 ? -2.890 44.020 92.122 1.00 65.06 318 ALA A C 1
ATOM 2454 O O . ALA A 1 318 ? -2.694 44.272 93.308 1.00 65.06 318 ALA A O 1
ATOM 2455 N N . ASP A 1 319 ? -2.774 42.790 91.609 1.00 68.88 319 ASP A N 1
ATOM 2456 C CA . ASP A 1 319 ? -2.516 41.574 92.389 1.00 68.88 319 ASP A CA 1
ATOM 2457 C C . ASP A 1 319 ? -1.513 40.641 91.676 1.00 68.88 319 ASP A C 1
ATOM 2459 O O . ASP A 1 319 ? -1.355 40.690 90.454 1.00 68.88 319 ASP A O 1
ATOM 2463 N N . GLU A 1 320 ? -0.848 39.746 92.412 1.00 65.19 320 GLU A N 1
ATOM 2464 C CA . GLU A 1 320 ? 0.074 38.747 91.851 1.00 65.19 320 GLU A CA 1
ATOM 2465 C C . GLU A 1 320 ? -0.628 37.786 90.873 1.00 65.19 320 GLU A C 1
ATOM 2467 O O . GLU A 1 320 ? -0.019 37.315 89.907 1.00 65.19 320 GLU A O 1
ATOM 2472 N N . GLY A 1 321 ? -1.934 37.557 91.058 1.00 66.25 321 GLY A N 1
ATOM 2473 C CA . GLY A 1 321 ? -2.775 36.789 90.134 1.00 66.25 321 GLY A CA 1
ATOM 2474 C C . GLY A 1 321 ? -2.928 37.433 88.749 1.00 66.25 321 GLY A C 1
ATOM 2475 O O . GLY A 1 321 ? -3.094 36.732 87.746 1.00 66.25 321 GLY A O 1
ATOM 2476 N N . ASP A 1 322 ? -2.777 38.758 88.642 1.00 69.56 322 ASP A N 1
ATOM 2477 C CA . ASP A 1 322 ? -2.870 39.465 87.365 1.00 69.56 322 ASP A CA 1
ATOM 2478 C C . ASP A 1 322 ? -1.681 39.146 86.444 1.00 69.56 322 ASP A C 1
ATOM 2480 O O . ASP A 1 322 ? -1.822 39.237 85.225 1.00 69.56 322 ASP A O 1
ATOM 2484 N N . LEU A 1 323 ? -0.546 38.695 86.986 1.00 69.31 323 LEU A N 1
ATOM 2485 C CA . LEU A 1 323 ? 0.665 38.362 86.225 1.00 69.31 323 LEU A CA 1
ATOM 2486 C C . LEU A 1 323 ? 0.620 36.992 85.540 1.00 69.31 323 LEU A C 1
ATOM 2488 O O . LEU A 1 323 ? 1.466 36.707 84.696 1.00 69.31 323 LEU A O 1
ATOM 2492 N N . GLN A 1 324 ? -0.349 36.137 85.883 1.00 71.25 324 GLN A N 1
ATOM 2493 C CA . GLN A 1 324 ? -0.420 34.776 85.344 1.00 71.25 324 GLN A CA 1
ATOM 2494 C C . GLN A 1 324 ? -0.826 34.744 83.864 1.00 71.25 324 GLN A C 1
ATOM 2496 O O . GLN A 1 324 ? -0.560 33.759 83.187 1.00 71.25 324 GLN A O 1
ATOM 2501 N N . GLY A 1 325 ? -1.465 35.799 83.341 1.00 69.75 325 GLY A N 1
ATOM 2502 C CA . GLY A 1 325 ? -1.876 35.869 81.930 1.00 69.75 325 GLY A CA 1
ATOM 2503 C C . GLY A 1 325 ? -3.059 34.962 81.551 1.00 69.75 325 GLY A C 1
ATOM 2504 O O . GLY A 1 325 ? -3.414 34.885 80.375 1.00 69.75 325 GLY A O 1
ATOM 2505 N N . ALA A 1 326 ? -3.682 34.307 82.534 1.00 73.25 326 ALA A N 1
ATOM 2506 C CA . ALA A 1 326 ? -4.868 33.474 82.364 1.00 73.25 326 ALA A CA 1
ATOM 2507 C C . ALA A 1 326 ? -6.118 34.298 81.999 1.00 73.25 326 ALA A C 1
ATOM 2509 O O . ALA A 1 326 ? -6.264 35.461 82.407 1.00 73.25 326 ALA A O 1
ATOM 2510 N N . GLU A 1 327 ? -7.027 33.675 81.250 1.00 70.56 327 GLU A N 1
ATOM 2511 C CA . GLU A 1 327 ? -8.384 34.161 80.998 1.00 70.56 327 GLU A CA 1
ATOM 2512 C C . GLU A 1 327 ? -9.370 33.707 82.092 1.00 70.56 327 GLU A C 1
ATOM 2514 O O . GLU A 1 327 ? -9.231 32.597 82.612 1.00 70.56 327 GLU A O 1
ATOM 2519 N N . PRO A 1 328 ? -10.408 34.511 82.403 1.00 71.88 328 PRO A N 1
ATOM 2520 C CA . PRO A 1 328 ? -10.755 35.796 81.784 1.00 71.88 328 PRO A CA 1
ATOM 2521 C C . PRO A 1 328 ? -9.881 36.964 82.271 1.00 71.88 328 PRO A C 1
ATOM 2523 O O . PRO A 1 328 ? -9.420 36.992 83.409 1.00 71.88 328 PRO A O 1
ATOM 2526 N N . VAL A 1 329 ? -9.667 37.964 81.406 1.00 75.25 329 VAL A N 1
ATOM 2527 C CA . VAL A 1 329 ? -8.911 39.175 81.770 1.00 75.25 329 VAL A CA 1
ATOM 2528 C C . VAL A 1 329 ? -9.683 39.974 82.837 1.00 75.25 329 VAL A C 1
ATOM 2530 O O . VAL A 1 329 ? -10.875 40.239 82.640 1.00 75.25 329 VAL A O 1
ATOM 2533 N N . PRO A 1 330 ? -9.034 40.397 83.938 1.00 76.19 330 PRO A N 1
ATOM 2534 C CA . PRO A 1 330 ? -9.647 41.247 84.955 1.00 76.19 330 PRO A CA 1
ATOM 2535 C C . PRO A 1 330 ? -10.218 42.543 84.367 1.00 76.19 330 PRO A C 1
ATOM 2537 O O . PRO A 1 330 ? -9.624 43.140 83.464 1.00 76.19 330 PRO A O 1
ATOM 2540 N N . ARG A 1 331 ? -11.367 43.008 84.881 1.00 74.69 331 ARG A N 1
ATOM 2541 C CA . ARG A 1 331 ? -12.083 44.170 84.314 1.00 74.69 331 ARG A CA 1
ATOM 2542 C C . ARG A 1 331 ? -11.222 45.437 84.275 1.00 74.69 331 ARG A C 1
ATOM 2544 O O . ARG A 1 331 ? -11.255 46.138 83.269 1.00 74.69 331 ARG A O 1
ATOM 2551 N N . HIS A 1 332 ? -10.405 45.677 85.303 1.00 73.06 332 HIS A N 1
ATOM 2552 C CA . HIS A 1 332 ? -9.531 46.854 85.389 1.00 73.06 332 HIS A CA 1
ATOM 2553 C C . HIS A 1 332 ? -8.413 46.869 84.341 1.00 73.06 332 HIS A C 1
ATOM 2555 O O . HIS A 1 332 ? -8.009 47.942 83.907 1.00 73.06 332 HIS A O 1
ATOM 2561 N N . ILE A 1 333 ? -7.944 45.701 83.889 1.00 75.44 333 ILE A N 1
ATOM 2562 C CA . ILE A 1 333 ? -6.953 45.594 82.804 1.00 75.44 333 ILE A CA 1
ATOM 2563 C C . ILE A 1 333 ? -7.645 45.643 81.441 1.00 75.44 333 ILE A C 1
ATOM 2565 O O . ILE A 1 333 ? -7.121 46.232 80.499 1.00 75.44 333 ILE A O 1
ATOM 2569 N N . ARG A 1 334 ? -8.839 45.048 81.330 1.00 75.81 334 ARG A N 1
ATOM 2570 C CA . ARG A 1 334 ? -9.628 45.033 80.091 1.00 75.81 334 ARG A CA 1
ATOM 2571 C C . ARG A 1 334 ? -10.033 46.436 79.630 1.00 75.81 334 ARG A C 1
ATOM 2573 O O . ARG A 1 334 ? -10.144 46.665 78.432 1.00 75.81 334 ARG A O 1
ATOM 2580 N N . GLU A 1 335 ? -10.282 47.343 80.569 1.00 76.38 335 GLU A N 1
ATOM 2581 C CA . GLU A 1 335 ? -10.736 48.714 80.296 1.00 76.38 335 GLU A CA 1
ATOM 2582 C C . GLU A 1 335 ? -9.581 49.718 80.145 1.00 76.38 335 GLU A C 1
ATOM 2584 O O . GLU A 1 335 ? -9.813 50.883 79.824 1.00 76.38 335 GLU A O 1
ATOM 2589 N N . ALA A 1 336 ? -8.332 49.287 80.341 1.00 74.38 336 ALA A N 1
ATOM 2590 C CA . ALA A 1 336 ? -7.175 50.162 80.232 1.00 74.38 336 ALA A CA 1
ATOM 2591 C C . ALA A 1 336 ? -6.720 50.344 78.771 1.00 74.38 336 ALA A C 1
ATOM 2593 O O . ALA A 1 336 ? -6.448 49.377 78.059 1.00 74.38 336 ALA A O 1
ATOM 2594 N N . GLU A 1 337 ? -6.572 51.597 78.334 1.00 73.44 337 GLU A N 1
ATOM 2595 C CA . GLU A 1 337 ? -6.041 51.956 77.013 1.00 73.44 337 GLU A CA 1
ATOM 2596 C C . GLU A 1 337 ? -4.558 52.348 77.127 1.00 73.44 337 GLU A C 1
ATOM 2598 O O . GLU A 1 337 ? -4.202 53.289 77.840 1.00 73.44 337 GLU A O 1
ATOM 2603 N N . ILE A 1 338 ? -3.676 51.646 76.410 1.00 69.31 338 ILE A N 1
ATOM 2604 C CA . ILE A 1 338 ? -2.241 51.961 76.361 1.00 69.31 338 ILE A CA 1
ATOM 2605 C C . ILE A 1 338 ? -1.951 52.734 75.072 1.00 69.31 338 ILE A C 1
ATOM 2607 O O . ILE A 1 338 ? -2.158 52.224 73.973 1.00 69.31 338 ILE A O 1
ATOM 2611 N N . ARG A 1 339 ? -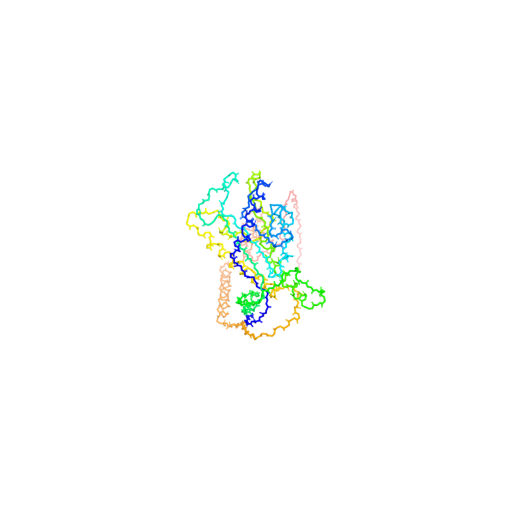1.424 53.957 75.197 1.00 72.19 339 ARG A N 1
ATOM 2612 C CA . ARG A 1 339 ? -0.992 54.792 74.064 1.00 72.19 339 ARG A CA 1
ATOM 2613 C C . ARG A 1 339 ? 0.529 54.902 74.039 1.00 72.19 339 ARG A C 1
ATOM 2615 O O . ARG A 1 339 ? 1.122 55.428 74.976 1.00 72.19 339 ARG A O 1
ATOM 2622 N N . LEU A 1 340 ? 1.166 54.447 72.960 1.00 64.94 340 LEU A N 1
ATOM 2623 C CA . LEU A 1 340 ? 2.610 54.605 72.749 1.00 64.94 340 LEU A CA 1
ATOM 2624 C C . LEU A 1 340 ? 2.896 55.883 71.937 1.00 64.94 340 LEU A C 1
ATOM 2626 O O . LEU A 1 340 ? 2.494 55.982 70.782 1.00 64.94 340 LEU A O 1
ATOM 2630 N N . GLY A 1 341 ? 3.591 56.870 72.525 1.00 64.25 341 GLY A N 1
ATOM 2631 C CA . GLY A 1 341 ? 3.994 58.102 71.825 1.00 64.25 341 GLY A CA 1
ATOM 2632 C C . GLY A 1 341 ? 4.534 59.221 72.734 1.00 64.25 341 GLY A C 1
ATOM 2633 O O . GLY A 1 341 ? 4.260 59.260 73.929 1.00 64.25 341 GLY A O 1
ATOM 2634 N N . ARG A 1 342 ? 5.305 60.167 72.171 1.00 55.88 342 ARG A N 1
ATOM 2635 C CA . ARG A 1 342 ? 6.111 61.191 72.888 1.00 55.88 342 ARG A CA 1
ATOM 2636 C C . ARG A 1 342 ? 5.317 62.343 73.544 1.00 55.88 342 ARG A C 1
ATOM 2638 O O . ARG A 1 342 ? 5.892 63.387 73.838 1.00 55.88 342 ARG A O 1
ATOM 2645 N N . SER A 1 343 ? 4.013 62.195 73.773 1.00 52.41 343 SER A N 1
ATOM 2646 C CA . SER A 1 343 ? 3.181 63.232 74.402 1.00 52.41 343 SER A CA 1
ATOM 2647 C C . SER A 1 343 ? 2.131 62.618 75.330 1.00 52.41 343 SER A C 1
ATOM 2649 O O . SER A 1 343 ? 0.942 62.582 75.033 1.00 52.41 343 SER A O 1
ATOM 2651 N N . ALA A 1 344 ? 2.583 62.110 76.475 1.00 47.09 344 ALA A N 1
ATOM 2652 C CA . ALA A 1 344 ? 1.715 61.722 77.581 1.00 47.09 344 ALA A CA 1
ATOM 2653 C C . ALA A 1 344 ? 1.665 62.875 78.599 1.00 47.09 344 ALA A C 1
ATOM 2655 O O . ALA A 1 344 ? 2.433 62.909 79.558 1.00 47.09 344 ALA A O 1
ATOM 2656 N N . LYS A 1 345 ? 0.792 63.868 78.375 1.00 42.19 345 LYS A N 1
ATOM 2657 C CA . LYS A 1 345 ? 0.402 64.805 79.440 1.00 42.19 345 LYS A CA 1
ATOM 2658 C C . LYS A 1 345 ? -0.612 64.106 80.343 1.00 42.19 345 LYS A C 1
ATOM 2660 O O . LYS A 1 345 ? -1.654 63.654 79.881 1.00 42.19 345 LYS A O 1
ATOM 2665 N N . VAL A 1 346 ? -0.273 64.037 81.626 1.00 48.59 346 VAL A N 1
ATOM 2666 C CA . VAL A 1 346 ? -1.112 63.543 82.720 1.00 48.59 346 VAL A CA 1
ATOM 2667 C C . VAL A 1 346 ? -2.410 64.353 82.764 1.00 48.59 346 VAL A C 1
ATOM 2669 O O . VAL A 1 346 ? -2.380 65.551 83.032 1.00 48.59 346 VAL A O 1
ATOM 2672 N N . SER A 1 347 ? -3.544 63.702 82.516 1.00 35.31 347 SER A N 1
ATOM 2673 C CA . SER A 1 347 ? -4.860 64.209 82.901 1.00 35.31 347 SER A CA 1
ATOM 2674 C C . SER A 1 347 ? -5.423 63.256 83.944 1.00 35.31 347 SER A C 1
ATOM 2676 O O . SER A 1 347 ? -5.830 62.139 83.639 1.00 35.31 347 SER A O 1
ATOM 2678 N N . ALA A 1 348 ? -5.370 63.692 85.199 1.00 37.66 348 ALA A N 1
ATOM 2679 C CA . ALA A 1 348 ? -6.185 63.132 86.256 1.00 37.66 348 ALA A CA 1
ATOM 2680 C C . ALA A 1 348 ? -7.545 63.837 86.198 1.00 37.66 348 ALA A C 1
ATOM 2682 O O . ALA A 1 348 ? -7.615 65.051 86.382 1.00 37.66 348 ALA A O 1
ATOM 2683 N N . SER A 1 349 ? -8.620 63.088 85.964 1.00 32.50 349 SER A N 1
ATOM 2684 C CA . SER A 1 349 ? -9.954 63.506 86.390 1.00 32.50 349 SER A CA 1
ATOM 2685 C C . SER A 1 349 ? -10.609 62.347 87.138 1.00 32.50 349 SER A C 1
ATOM 2687 O O . SER A 1 349 ? -10.882 61.284 86.590 1.00 32.50 349 SER A O 1
ATOM 2689 N N . HIS A 1 350 ? -10.743 62.537 88.449 1.00 36.31 350 HIS A N 1
ATOM 2690 C CA . HIS A 1 350 ? -11.606 61.766 89.335 1.00 36.31 350 HIS A CA 1
ATOM 2691 C C . HIS A 1 350 ? -13.003 62.392 89.333 1.00 36.31 350 HIS A C 1
ATOM 2693 O O . HIS A 1 350 ? -13.106 63.609 89.464 1.00 36.31 350 HIS A O 1
ATOM 2699 N N . ALA A 1 351 ? -14.038 61.553 89.269 1.00 28.22 351 ALA A N 1
ATOM 2700 C CA . ALA A 1 351 ? -15.316 61.670 89.989 1.00 28.22 351 ALA A CA 1
ATOM 2701 C C . ALA A 1 351 ? -16.143 60.415 89.623 1.00 28.22 351 ALA A C 1
ATOM 2703 O O . ALA A 1 351 ? -16.495 60.239 88.465 1.00 28.22 351 ALA A O 1
ATOM 2704 N N . SER A 1 352 ? -16.273 59.378 90.455 1.00 32.53 352 SER A N 1
ATOM 2705 C CA . SER A 1 352 ? -17.164 59.258 91.622 1.00 32.53 352 SER A CA 1
ATOM 2706 C C . SER A 1 352 ? -18.614 59.690 91.353 1.00 32.53 352 SER A C 1
ATOM 2708 O O . SER A 1 352 ? -18.932 60.873 91.450 1.00 32.53 352 SER A O 1
ATOM 2710 N N . SER A 1 353 ? -19.510 58.721 91.139 1.00 28.34 353 SER A N 1
ATOM 2711 C CA . SER A 1 353 ? -20.922 58.833 91.526 1.00 28.34 353 SER A CA 1
ATOM 2712 C C . SER A 1 353 ? -21.441 57.469 91.981 1.00 28.34 353 SER A C 1
ATOM 2714 O O . SER A 1 353 ? -21.501 56.524 91.197 1.00 28.34 353 SER A O 1
ATOM 2716 N N . TRP A 1 354 ? -21.782 57.391 93.263 1.00 33.84 354 TRP A N 1
ATOM 2717 C CA . TRP A 1 354 ? -22.577 56.328 93.859 1.00 33.84 354 TRP A CA 1
ATOM 2718 C C . TRP A 1 354 ? -24.057 56.581 93.559 1.00 33.84 354 TRP A C 1
ATOM 2720 O O . TRP A 1 354 ? -24.526 57.694 93.799 1.00 33.84 354 TRP A O 1
ATOM 2730 N N . LEU A 1 355 ? -24.754 55.550 93.081 1.00 31.66 355 LEU A N 1
ATOM 2731 C CA . LEU A 1 355 ? -26.095 55.124 93.496 1.00 31.66 355 LEU A CA 1
ATOM 2732 C C . LEU A 1 355 ? -26.233 53.634 93.178 1.00 31.66 355 LEU A C 1
ATOM 2734 O O . LEU A 1 355 ? -25.873 53.255 92.040 1.00 31.66 355 LEU A O 1
#

Secondary structure (DSSP, 8-state):
-EEEEEEEEEEEEEEEEEPPHHHHHHHHHHHHHHHHHHTEEEEEEEE---TT-STT--HHHHH-HHHHTT---S-SS-SSB-EEEEEEE-S-B-TTSSBPPP-SS-SEEEEEEEEEEEEEEEEEEE-TTS-EEEEEEEEEEEEPBPGGG--S-TTSHHHHHHHHHHHHHHHHHHHH-EEEEEETTTTEEEESS-TTGGG-GGGSPP-TT--HHHHHHHHHHHHHHHHHHHHHHHHH---TT----------EEEE---------HHHHHHHHHHHHHHHHHHHHHHHHHHHHH-SB----HHHHHHHS--GGGTTT--SGGGGG-PBSPPHHHHTPPP--SS-------------

Organism: Exophiala dermatitidis (NCBI:txid5970)

pLDDT: mean 77.96, std 14.22, range [28.22, 95.81]

Sequence (355 aa):
MNLTYDLDFYGPAVSCQPSSVRDFQLAKQAIAEFENMTDGRVFYYGWVPQPGWGPGVNGSFFDSTDLRIGNFRIDFQSQDAARVFVYLNTTGVDAKGGRAPFVGTPAAQMITCALYNASYAAHFEVKSTGEQQVTADHTFQNWMAAYSTVNGTTEDPLVTRQMNIQAVMEAFGMMIVGPVTFSNVNQGPTTNSVYSLSMNPPLFPSQPGLNQTGMTLRLSTLYEDLAQNITLSMLYGVLPGVDYSGQTDAAVIKSTFQPRFVYQPRTLLVTYGVSTLFAFICVVMGVHALLHNGASYTNSFSTIVRVTRDPSFSRLIADEGDLQGAEPVPRHIREAEIRLGRSAKVSASHASSWL